Protein AF-A0A847UHG0-F1 (afdb_monomer_lite)

Structure (mmCIF, N/CA/C/O backbone):
data_AF-A0A847UHG0-F1
#
_entry.id   AF-A0A847UHG0-F1
#
loop_
_atom_site.group_PDB
_atom_site.id
_atom_site.type_symbol
_atom_site.label_atom_id
_atom_site.label_alt_id
_atom_site.label_comp_id
_atom_site.label_asym_id
_atom_site.label_entity_id
_atom_site.label_seq_id
_atom_site.pdbx_PDB_ins_code
_atom_site.Cartn_x
_atom_site.Cartn_y
_atom_site.Cartn_z
_atom_site.occupancy
_atom_site.B_iso_or_equiv
_atom_site.auth_seq_id
_atom_site.auth_comp_id
_atom_site.auth_asym_id
_atom_site.auth_atom_id
_atom_site.pdbx_PDB_model_num
ATOM 1 N N . MET A 1 1 ? 4.924 54.700 -26.001 1.00 48.12 1 MET A N 1
ATOM 2 C CA . MET A 1 1 ? 4.982 54.288 -24.584 1.00 48.12 1 MET A CA 1
ATOM 3 C C . MET A 1 1 ? 3.788 53.390 -24.326 1.00 48.12 1 MET A C 1
ATOM 5 O O . MET A 1 1 ? 2.709 53.883 -24.046 1.00 48.12 1 MET A O 1
ATOM 9 N N . THR A 1 2 ? 3.962 52.090 -24.511 1.00 46.78 2 THR A N 1
ATOM 10 C CA . THR A 1 2 ? 2.981 51.070 -24.128 1.00 46.78 2 THR A CA 1
ATOM 11 C C . THR A 1 2 ? 3.766 50.064 -23.311 1.00 46.78 2 THR A C 1
ATOM 13 O O . THR A 1 2 ? 4.595 49.338 -23.858 1.00 46.78 2 THR A O 1
ATOM 16 N N . GLY A 1 3 ? 3.615 50.161 -21.990 1.00 53.84 3 GLY A N 1
ATOM 17 C CA . GLY A 1 3 ? 4.218 49.235 -21.044 1.00 53.84 3 GLY A CA 1
ATOM 18 C C . GLY A 1 3 ? 3.562 47.878 -21.222 1.00 53.84 3 GLY A C 1
ATOM 19 O O . GLY A 1 3 ? 2.345 47.769 -21.118 1.00 53.84 3 GLY A O 1
ATOM 20 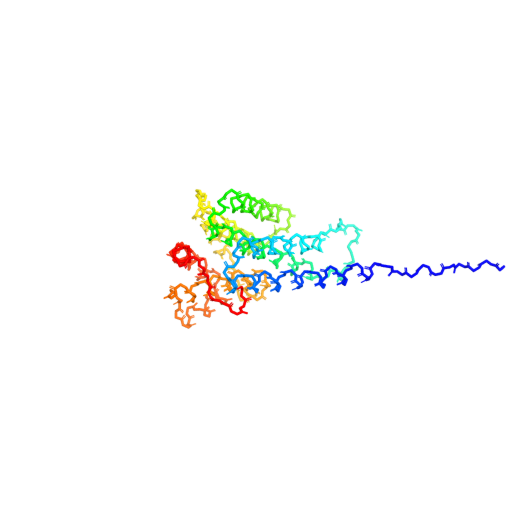N N . ILE A 1 4 ? 4.372 46.882 -21.562 1.00 55.09 4 ILE A N 1
ATOM 21 C CA . ILE A 1 4 ? 3.974 45.484 -21.484 1.00 55.09 4 ILE A CA 1
ATOM 22 C C . ILE A 1 4 ? 3.977 45.155 -19.996 1.00 55.09 4 ILE A C 1
ATOM 24 O O . ILE A 1 4 ? 5.026 45.195 -19.349 1.00 55.09 4 ILE A O 1
ATOM 28 N N . ASP A 1 5 ? 2.776 44.949 -19.473 1.00 60.41 5 ASP A N 1
ATOM 29 C CA . ASP A 1 5 ? 2.519 44.518 -18.110 1.00 60.41 5 ASP A CA 1
ATOM 30 C C . ASP A 1 5 ? 3.165 43.142 -17.918 1.00 60.41 5 ASP A C 1
ATOM 32 O O . ASP A 1 5 ? 2.946 42.228 -18.718 1.00 60.41 5 ASP A O 1
ATOM 36 N N . LYS A 1 6 ? 4.044 43.018 -16.921 1.00 54.47 6 LYS A N 1
ATOM 37 C CA . LYS A 1 6 ? 4.653 41.735 -16.576 1.00 54.47 6 LYS A CA 1
ATOM 38 C C . LYS A 1 6 ? 3.594 40.939 -15.823 1.00 54.47 6 LYS A C 1
ATOM 40 O O . LYS A 1 6 ? 3.388 41.183 -14.642 1.00 54.47 6 LYS A O 1
ATOM 45 N N . THR A 1 7 ? 2.933 40.009 -16.501 1.00 57.09 7 THR A N 1
ATOM 46 C CA . THR A 1 7 ? 2.197 38.930 -15.839 1.00 57.09 7 THR A CA 1
ATOM 47 C C . THR A 1 7 ? 3.194 38.150 -14.989 1.00 57.09 7 THR A C 1
ATOM 49 O O . THR A 1 7 ? 4.085 37.498 -15.535 1.00 57.09 7 THR A O 1
ATOM 52 N N . GLU A 1 8 ? 3.104 38.308 -13.668 1.00 55.38 8 GLU A N 1
ATOM 53 C CA . GLU A 1 8 ? 3.772 37.424 -12.716 1.00 55.38 8 GLU A CA 1
ATOM 54 C C . GLU A 1 8 ? 3.313 35.987 -12.982 1.00 55.38 8 GLU A C 1
ATOM 56 O O . GLU A 1 8 ? 2.145 35.732 -13.279 1.00 55.38 8 GLU A O 1
ATOM 61 N N . ASP A 1 9 ? 4.274 35.071 -12.975 1.00 58.75 9 ASP A N 1
ATOM 62 C CA . ASP A 1 9 ? 4.075 33.672 -13.323 1.00 58.75 9 ASP A CA 1
ATOM 63 C C . ASP A 1 9 ? 3.407 32.944 -12.144 1.00 58.75 9 ASP A C 1
ATOM 65 O O . ASP A 1 9 ? 4.063 32.485 -11.210 1.00 58.75 9 ASP A O 1
ATOM 69 N N . ASP A 1 10 ? 2.072 32.904 -12.145 1.00 61.72 10 ASP A N 1
ATOM 70 C CA . ASP A 1 10 ? 1.245 32.291 -11.092 1.00 61.72 10 ASP A CA 1
ATOM 71 C C . ASP A 1 10 ? 1.423 30.757 -10.975 1.00 61.72 10 ASP A C 1
ATOM 73 O O . ASP A 1 10 ? 0.884 30.136 -10.050 1.00 61.72 10 ASP A O 1
ATOM 77 N N . SER A 1 11 ? 2.173 30.112 -11.879 1.00 62.31 11 SER A N 1
ATOM 78 C CA . SER A 1 11 ? 2.367 28.655 -11.878 1.00 62.31 11 SER A CA 1
ATOM 79 C C . SER A 1 11 ? 3.111 28.141 -10.643 1.00 62.31 11 SER A C 1
ATOM 81 O O . SER A 1 11 ? 2.770 27.073 -10.125 1.00 62.31 11 SER A O 1
ATOM 83 N N . ASP A 1 12 ? 4.067 28.913 -10.117 1.00 63.22 12 ASP A N 1
ATOM 84 C CA . ASP A 1 12 ? 4.843 28.533 -8.927 1.00 63.22 12 ASP A CA 1
ATOM 85 C C . ASP A 1 12 ? 3.979 28.513 -7.652 1.00 63.22 12 ASP A C 1
ATOM 87 O O . ASP A 1 12 ? 4.242 27.760 -6.707 1.00 63.22 12 ASP A O 1
ATOM 91 N N . ASN A 1 13 ? 2.889 29.286 -7.633 1.00 76.50 13 ASN A N 1
ATOM 92 C CA . ASN A 1 13 ? 1.975 29.358 -6.496 1.00 76.50 13 ASN A CA 1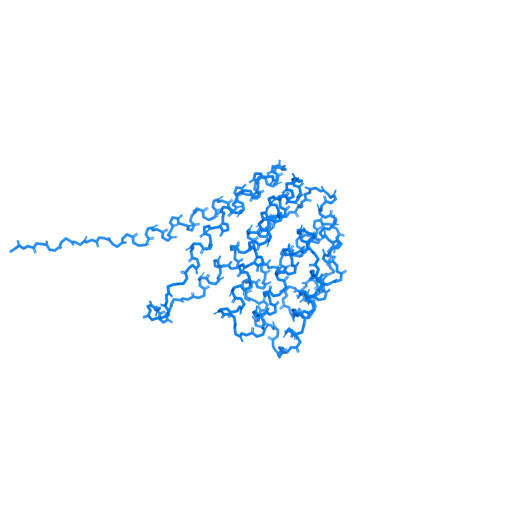
ATOM 93 C C . ASN A 1 13 ? 1.133 28.075 -6.363 1.00 76.50 13 ASN A C 1
ATOM 95 O O . ASN A 1 13 ? 0.972 27.540 -5.265 1.00 76.50 13 ASN A O 1
ATOM 99 N N . VAL A 1 14 ? 0.651 27.522 -7.482 1.00 76.69 14 VAL A N 1
ATOM 100 C CA . VAL A 1 14 ? -0.229 26.338 -7.479 1.00 76.69 14 VAL A CA 1
ATOM 101 C C . VAL A 1 14 ? 0.512 25.084 -7.005 1.00 76.69 14 VAL A C 1
ATOM 103 O O . VAL A 1 14 ? 0.008 24.346 -6.156 1.00 76.69 14 VAL A O 1
ATOM 106 N N . GLY A 1 15 ? 1.736 24.851 -7.491 1.00 75.75 15 GLY A N 1
ATOM 107 C CA . GLY A 1 15 ? 2.536 23.686 -7.096 1.00 75.75 15 GLY A CA 1
ATOM 108 C C . GLY A 1 15 ? 2.846 23.654 -5.593 1.00 75.75 15 GLY A C 1
ATOM 109 O O . GLY A 1 15 ? 2.746 22.593 -4.962 1.00 75.75 15 GLY A O 1
ATOM 110 N N . SER A 1 16 ? 3.156 24.822 -5.020 1.00 80.56 16 SER A N 1
ATOM 111 C CA . SER A 1 16 ? 3.414 25.012 -3.587 1.00 80.56 16 SER A CA 1
ATOM 112 C C . SER A 1 16 ? 2.162 24.774 -2.734 1.00 80.56 16 SER A C 1
ATOM 114 O O . SER A 1 16 ? 2.204 24.012 -1.764 1.00 80.56 16 SER A O 1
ATOM 116 N N . GLN A 1 17 ? 1.017 25.333 -3.142 1.00 82.38 17 GLN A N 1
ATOM 117 C CA . GLN A 1 17 ? -0.265 25.123 -2.460 1.00 82.38 17 GLN A CA 1
ATOM 118 C C . GLN A 1 17 ? -0.658 23.642 -2.419 1.00 82.38 17 GLN A C 1
ATOM 120 O O . GLN A 1 17 ? -1.062 23.143 -1.368 1.00 82.38 17 GLN A O 1
ATOM 125 N N . LEU A 1 18 ? -0.474 22.911 -3.525 1.00 81.88 18 LEU A N 1
ATOM 126 C CA . LEU A 1 18 ? -0.765 21.477 -3.572 1.00 81.88 18 LEU A CA 1
ATOM 127 C C . LEU A 1 18 ? 0.178 20.654 -2.679 1.00 81.88 18 LEU A C 1
ATOM 129 O O . LEU A 1 18 ? -0.283 19.712 -2.040 1.00 81.88 18 LEU A O 1
ATOM 133 N N . SER A 1 19 ? 1.470 21.006 -2.578 1.00 84.44 19 SER A N 1
ATOM 134 C CA . SER A 1 19 ? 2.387 20.352 -1.621 1.00 84.44 19 SER A CA 1
ATOM 135 C C . SER A 1 19 ? 1.942 20.562 -0.177 1.00 84.44 19 SER A C 1
ATOM 137 O O . SER A 1 19 ? 1.932 19.619 0.613 1.00 84.44 19 SER A O 1
ATOM 139 N N . SER A 1 20 ? 1.572 21.799 0.168 1.00 89.19 20 SER A N 1
ATOM 140 C CA . SER A 1 20 ? 1.101 22.130 1.512 1.00 89.19 20 SER A CA 1
ATOM 141 C C . SER A 1 20 ? -0.168 21.352 1.853 1.00 89.19 20 SER A C 1
ATOM 143 O O . SER A 1 20 ? -0.256 20.773 2.934 1.00 89.19 20 SER A O 1
ATOM 145 N N . ALA A 1 21 ? -1.127 21.305 0.925 1.00 91.31 21 ALA A N 1
ATOM 146 C CA . ALA A 1 21 ? -2.367 20.569 1.117 1.00 91.31 21 ALA A CA 1
ATOM 147 C C . ALA A 1 21 ? -2.096 19.067 1.281 1.00 91.31 21 ALA A C 1
ATOM 149 O O . ALA A 1 21 ? -2.554 18.479 2.253 1.00 91.31 21 ALA A O 1
ATOM 150 N N . TYR A 1 22 ? -1.291 18.458 0.404 1.00 92.81 22 TYR A N 1
ATOM 151 C CA . TYR A 1 22 ? -0.913 17.046 0.518 1.00 92.81 22 TYR A CA 1
ATOM 152 C C . TYR A 1 22 ? -0.406 16.697 1.929 1.00 92.81 22 TYR A C 1
ATOM 154 O O . TYR A 1 22 ? -0.962 15.825 2.597 1.00 92.81 22 TYR A O 1
ATOM 162 N N . GLY A 1 23 ? 0.594 17.441 2.419 1.00 93.25 23 GLY A N 1
ATOM 163 C CA . GLY A 1 23 ? 1.179 17.200 3.739 1.00 93.25 23 GLY A CA 1
ATOM 164 C C . GLY A 1 23 ? 0.191 17.408 4.891 1.00 93.25 23 GLY A C 1
ATOM 165 O O . GLY A 1 23 ? 0.231 16.673 5.879 1.00 93.25 23 GLY A O 1
ATOM 166 N N . GLU A 1 24 ? -0.718 18.379 4.773 1.00 96.06 24 GLU A N 1
ATOM 167 C CA . GLU A 1 24 ? -1.762 18.614 5.770 1.00 96.06 24 GLU A CA 1
ATOM 168 C C . GLU A 1 24 ? -2.764 17.456 5.835 1.00 96.06 24 GLU A C 1
ATOM 170 O O . GLU A 1 24 ? -3.041 16.966 6.931 1.00 96.06 24 GLU A O 1
ATOM 175 N N . TYR A 1 25 ? -3.258 16.979 4.689 1.00 97.31 25 TYR A N 1
ATOM 176 C CA . TYR A 1 25 ? -4.209 15.868 4.638 1.00 97.31 25 TYR A CA 1
ATOM 177 C C . TYR A 1 25 ? -3.588 14.564 5.166 1.00 97.31 25 TYR A C 1
ATOM 179 O O . TYR A 1 25 ? -4.195 13.938 6.035 1.00 97.31 25 TYR A O 1
ATOM 187 N N . SER A 1 26 ? -2.363 14.200 4.758 1.00 96.19 26 SER A N 1
ATOM 188 C CA . SER A 1 26 ? -1.671 13.015 5.306 1.00 96.19 26 SER A CA 1
ATOM 189 C C . SER A 1 26 ? -1.453 13.124 6.821 1.00 96.19 26 SER A C 1
ATOM 191 O O . SER A 1 26 ? -1.602 12.151 7.560 1.00 96.19 26 SER A O 1
ATOM 193 N N . ARG A 1 27 ? -1.133 14.322 7.333 1.00 96.38 27 ARG A N 1
ATOM 194 C CA . ARG A 1 27 ? -0.981 14.550 8.780 1.00 96.38 27 ARG A CA 1
ATOM 195 C C . ARG A 1 27 ? -2.301 14.363 9.531 1.00 96.38 27 ARG A C 1
ATOM 197 O O . ARG A 1 27 ? -2.305 13.720 10.576 1.00 96.38 27 ARG A O 1
ATOM 204 N N . VAL A 1 28 ? -3.399 14.933 9.033 1.00 97.75 28 VAL A N 1
ATOM 205 C CA . VAL A 1 28 ? -4.721 14.798 9.668 1.00 97.75 28 VAL A CA 1
ATOM 206 C C . VAL A 1 28 ? -5.220 13.353 9.598 1.00 97.75 28 VAL A C 1
ATOM 208 O O . VAL A 1 28 ? -5.847 12.890 10.551 1.00 97.75 28 VAL A O 1
ATOM 211 N N . ALA A 1 29 ? -4.897 12.621 8.529 1.00 97.94 29 ALA A N 1
ATOM 212 C CA . ALA A 1 29 ? -5.210 11.202 8.408 1.00 97.94 29 ALA A CA 1
ATOM 213 C C . ALA A 1 29 ? -4.573 10.377 9.539 1.00 97.94 29 ALA A C 1
ATOM 215 O O . ALA A 1 29 ? -5.297 9.722 10.289 1.00 97.94 29 ALA A O 1
ATOM 216 N N . ARG A 1 30 ? -3.253 10.512 9.745 1.00 97.19 30 ARG A N 1
ATOM 217 C CA . ARG A 1 30 ? -2.526 9.838 10.841 1.00 97.19 30 ARG A CA 1
ATOM 218 C C . ARG A 1 30 ? -3.079 10.182 12.220 1.00 97.19 30 ARG A C 1
ATOM 220 O O . ARG A 1 30 ? -3.379 9.285 13.000 1.00 97.19 30 ARG A O 1
ATOM 227 N N . GLN A 1 31 ? -3.312 11.469 12.487 1.00 97.25 31 GLN A N 1
ATOM 228 C CA . GLN A 1 31 ? -3.913 11.914 13.752 1.00 97.25 31 GLN A CA 1
ATOM 229 C C . GLN A 1 31 ? -5.309 11.322 13.967 1.00 97.25 31 GLN A C 1
ATOM 231 O O . GLN A 1 31 ? -5.664 10.949 15.080 1.00 97.25 31 GLN A O 1
ATOM 236 N N . SER A 1 32 ? -6.111 11.220 12.906 1.00 98.12 32 SER A N 1
ATOM 237 C CA . SER A 1 32 ? -7.438 10.611 12.993 1.00 98.12 32 SER A CA 1
ATOM 238 C C . SER A 1 32 ? -7.338 9.113 13.283 1.00 98.12 32 SER A C 1
ATOM 240 O O . SER A 1 32 ? -8.101 8.618 14.106 1.00 98.12 32 SER A O 1
ATOM 242 N N . ARG A 1 33 ? -6.377 8.401 12.675 1.00 98.12 33 ARG A N 1
ATOM 243 C CA . ARG A 1 33 ? -6.115 6.980 12.953 1.00 98.12 33 ARG A CA 1
ATOM 244 C C . ARG A 1 33 ? -5.673 6.755 14.402 1.00 98.12 33 ARG A C 1
ATOM 246 O O . ARG A 1 33 ? -6.192 5.859 15.056 1.00 98.12 33 ARG A O 1
ATOM 253 N N . GLU A 1 34 ? -4.766 7.584 14.921 1.00 97.25 34 GLU A N 1
ATOM 254 C CA . GLU A 1 34 ? -4.319 7.544 16.330 1.00 97.25 34 GLU A CA 1
ATOM 255 C C . GLU A 1 34 ? -5.464 7.750 17.329 1.00 97.25 34 GLU A C 1
ATOM 257 O O . GLU A 1 34 ? -5.440 7.207 18.431 1.00 97.25 34 GLU A O 1
ATOM 262 N N . LEU A 1 35 ? -6.474 8.532 16.942 1.00 97.50 35 LEU A N 1
ATOM 263 C CA . LEU A 1 35 ? -7.692 8.769 17.716 1.00 97.50 35 LEU A CA 1
ATOM 264 C C . LEU A 1 35 ? -8.791 7.728 17.450 1.00 97.50 35 LEU A C 1
ATOM 266 O O . LEU A 1 35 ? -9.926 7.935 17.878 1.00 97.50 35 LEU A O 1
ATOM 270 N N . ASP A 1 36 ? -8.472 6.650 16.730 1.00 97.75 36 ASP A N 1
ATOM 271 C CA . ASP A 1 36 ? -9.394 5.575 16.348 1.00 97.75 36 ASP A CA 1
ATOM 272 C C . ASP A 1 36 ? -10.587 6.043 15.486 1.00 97.75 36 ASP A C 1
ATOM 274 O O . ASP A 1 36 ? -11.611 5.379 15.348 1.00 97.75 36 ASP A O 1
ATOM 278 N N . ALA A 1 37 ? -10.462 7.207 14.842 1.00 98.12 37 ALA A N 1
ATOM 279 C CA . ALA A 1 37 ? -11.446 7.754 13.911 1.00 98.12 37 ALA A CA 1
ATOM 280 C C . ALA A 1 37 ? -11.189 7.232 12.484 1.00 98.12 37 ALA A C 1
ATOM 282 O O . ALA A 1 37 ? -10.954 8.007 11.552 1.00 98.12 37 ALA A O 1
ATOM 283 N N . LEU A 1 38 ? -11.217 5.910 12.310 1.00 98.56 38 LEU A N 1
ATOM 284 C CA . LEU A 1 38 ? -10.707 5.204 11.126 1.00 98.56 38 LEU A CA 1
ATOM 285 C C . LEU A 1 38 ? -11.398 5.594 9.809 1.00 98.56 38 LEU A C 1
ATOM 287 O O . LEU A 1 38 ? -10.718 5.866 8.823 1.00 98.56 38 LEU A O 1
ATOM 291 N N . GLU A 1 39 ? -12.725 5.741 9.776 1.00 98.62 39 GLU A N 1
ATOM 292 C CA . GLU A 1 39 ? -13.419 6.208 8.560 1.00 98.62 39 GLU A CA 1
ATOM 293 C C . GLU A 1 39 ? -12.988 7.639 8.166 1.00 98.62 39 GLU A C 1
ATOM 295 O O . GLU A 1 39 ? -12.846 7.982 6.981 1.00 98.62 39 GLU A O 1
ATOM 300 N N . THR A 1 40 ? -12.744 8.485 9.171 1.00 98.62 40 THR A N 1
ATOM 301 C CA . THR A 1 40 ? -12.241 9.850 8.969 1.00 98.62 40 THR A CA 1
ATOM 302 C C . THR A 1 40 ? -10.813 9.803 8.436 1.00 98.62 40 THR A C 1
ATOM 304 O O . THR A 1 40 ? -10.528 10.439 7.420 1.00 98.62 40 THR A O 1
ATOM 307 N N . ALA A 1 41 ? -9.948 8.993 9.052 1.00 98.62 41 ALA A N 1
ATOM 308 C CA . ALA A 1 41 ? -8.579 8.769 8.600 1.00 98.62 41 ALA A CA 1
ATOM 309 C C . ALA A 1 41 ? -8.541 8.312 7.136 1.00 98.62 41 ALA A C 1
ATOM 311 O O . ALA A 1 41 ? -7.875 8.945 6.317 1.00 98.62 41 ALA A O 1
ATOM 312 N N . GLY A 1 42 ? -9.352 7.311 6.778 1.00 98.56 42 GLY A N 1
ATOM 313 C CA . GLY A 1 42 ? -9.461 6.812 5.409 1.00 98.56 42 GLY A CA 1
ATOM 314 C C . GLY A 1 42 ? -9.855 7.897 4.407 1.00 98.56 42 GLY A C 1
ATOM 315 O O . GLY A 1 42 ? -9.309 7.980 3.306 1.00 98.56 42 GLY A O 1
ATOM 316 N N . SER A 1 43 ? -10.757 8.797 4.804 1.00 98.69 43 SER A N 1
ATOM 317 C CA . SER A 1 43 ? -11.191 9.914 3.958 1.00 98.69 43 SER A CA 1
ATOM 318 C C . SER A 1 43 ? -10.076 10.941 3.729 1.00 98.69 43 SER A C 1
ATOM 320 O O . SER A 1 43 ? -9.919 11.424 2.605 1.00 98.69 43 SER A O 1
ATOM 322 N N . PHE A 1 44 ? -9.283 11.253 4.760 1.00 98.62 44 PHE A N 1
ATOM 323 C CA . PHE A 1 44 ? -8.141 12.165 4.645 1.00 98.62 44 PHE A CA 1
ATOM 324 C C . PHE A 1 44 ? -6.984 11.553 3.846 1.00 98.62 44 PHE A C 1
ATOM 326 O O . PHE A 1 44 ? -6.419 12.246 3.000 1.00 98.62 44 PHE A O 1
ATOM 333 N N . TYR A 1 45 ? -6.692 10.264 4.033 1.00 98.50 45 TYR A N 1
ATOM 334 C CA . TYR A 1 45 ? -5.711 9.533 3.229 1.00 98.50 45 TYR A CA 1
ATOM 335 C C . TYR A 1 45 ? -6.082 9.542 1.739 1.00 98.50 45 TYR A C 1
ATOM 337 O O . TYR A 1 45 ? -5.285 9.974 0.910 1.00 98.50 45 TYR A O 1
ATOM 345 N N . VAL A 1 46 ? -7.324 9.192 1.377 1.00 98.38 46 VAL A N 1
ATOM 346 C CA . VAL A 1 46 ? -7.781 9.241 -0.028 1.00 98.38 46 VAL A CA 1
ATOM 347 C C . VAL A 1 46 ? -7.736 10.661 -0.604 1.00 98.38 46 VAL A C 1
ATOM 349 O O . VAL A 1 46 ? -7.443 10.845 -1.788 1.00 98.38 46 VAL A O 1
ATOM 352 N N . ALA A 1 47 ? -8.023 11.685 0.200 1.00 97.94 47 ALA A N 1
ATOM 353 C CA . ALA A 1 47 ? -7.897 13.071 -0.240 1.00 97.94 47 ALA A CA 1
ATOM 354 C C . ALA A 1 47 ? -6.431 13.461 -0.508 1.00 97.94 47 ALA A C 1
ATOM 356 O O . ALA A 1 47 ? -6.154 14.026 -1.569 1.00 97.94 47 ALA A O 1
ATOM 357 N N . ALA A 1 48 ? -5.497 13.103 0.382 1.00 96.94 48 ALA A N 1
ATOM 358 C CA . ALA A 1 48 ? -4.060 13.287 0.159 1.00 96.94 48 ALA A CA 1
ATOM 359 C C . ALA A 1 48 ? -3.605 12.562 -1.115 1.00 96.94 48 ALA A C 1
ATOM 361 O O . ALA A 1 48 ? -2.968 13.160 -1.982 1.00 96.94 48 ALA A O 1
ATOM 362 N N . ALA A 1 49 ? -4.036 11.313 -1.282 1.00 96.44 49 ALA A N 1
ATOM 363 C CA . ALA A 1 49 ? -3.735 10.489 -2.440 1.00 96.44 49 ALA A CA 1
ATOM 364 C C . ALA A 1 49 ? -4.164 11.154 -3.758 1.00 96.44 49 ALA A C 1
ATOM 366 O O . ALA A 1 49 ? -3.385 11.261 -4.701 1.00 96.44 49 ALA A O 1
ATOM 367 N N . ARG A 1 50 ? -5.384 11.698 -3.819 1.00 95.56 50 ARG A N 1
ATOM 368 C CA . ARG A 1 50 ? -5.884 12.421 -5.003 1.00 95.56 50 ARG A CA 1
ATOM 369 C C . ARG A 1 50 ? -5.095 13.693 -5.304 1.00 95.56 50 ARG A C 1
ATOM 371 O O . ARG A 1 50 ? -4.878 13.995 -6.474 1.00 95.56 50 ARG A O 1
ATOM 378 N N . ILE A 1 51 ? -4.663 14.427 -4.277 1.00 93.50 51 ILE A N 1
ATOM 379 C CA . ILE A 1 51 ? -3.799 15.604 -4.453 1.00 93.50 51 ILE A CA 1
ATOM 380 C C . ILE A 1 51 ? -2.441 15.173 -5.015 1.00 93.50 51 ILE A C 1
ATOM 382 O O . ILE A 1 51 ? -1.969 15.771 -5.980 1.00 93.50 51 ILE A O 1
ATOM 386 N N . GLY A 1 52 ? -1.839 14.120 -4.456 1.00 91.75 52 GLY A N 1
ATOM 387 C CA . GLY A 1 52 ? -0.574 13.572 -4.943 1.00 91.75 52 GLY A CA 1
ATOM 388 C C . GLY A 1 52 ? -0.671 13.093 -6.396 1.00 91.75 52 GLY A C 1
ATOM 389 O O . GLY A 1 52 ? 0.173 13.459 -7.209 1.00 91.75 52 GLY A O 1
ATOM 390 N N . MET A 1 53 ? -1.761 12.409 -6.762 1.00 90.81 53 MET A N 1
ATOM 391 C CA . MET A 1 53 ? -2.032 12.019 -8.153 1.00 90.81 53 MET A CA 1
ATOM 392 C C . MET A 1 53 ? -2.191 13.221 -9.084 1.00 90.81 53 MET A C 1
ATOM 394 O O . MET A 1 53 ? -1.658 13.229 -10.186 1.00 90.81 53 MET A O 1
ATOM 398 N N . ALA A 1 54 ? -2.895 14.271 -8.655 1.00 88.12 54 ALA A N 1
ATOM 399 C CA . ALA A 1 54 ? -3.031 15.483 -9.460 1.00 88.12 54 ALA A CA 1
ATOM 400 C C . ALA A 1 54 ? -1.674 16.168 -9.709 1.00 88.12 54 ALA A C 1
ATOM 402 O O . ALA A 1 54 ? -1.474 16.767 -10.763 1.00 88.12 54 ALA A O 1
ATOM 403 N N . LYS A 1 55 ? -0.734 16.054 -8.761 1.00 83.25 55 LYS A N 1
ATOM 404 C CA . LYS A 1 55 ? 0.641 16.546 -8.912 1.00 83.25 55 LYS A CA 1
ATOM 405 C C . LYS A 1 55 ? 1.510 15.665 -9.807 1.00 83.25 55 LYS A C 1
ATOM 407 O O . LYS A 1 55 ? 2.453 16.185 -10.392 1.00 83.25 55 LYS A O 1
ATOM 412 N N . SER A 1 56 ? 1.215 14.370 -9.907 1.00 79.00 56 SER A N 1
ATOM 413 C CA . SER A 1 56 ? 1.986 13.431 -10.726 1.00 79.00 56 SER A CA 1
ATOM 414 C C . SER A 1 56 ? 1.531 13.363 -12.188 1.00 79.00 56 SER A C 1
ATOM 416 O O . SER A 1 56 ? 2.190 12.694 -12.986 1.00 79.00 56 SER A O 1
ATOM 418 N N . ILE A 1 57 ? 0.455 14.072 -12.572 1.00 69.31 57 ILE A N 1
ATOM 419 C CA . ILE A 1 57 ? -0.001 14.157 -13.969 1.00 69.31 57 ILE A CA 1
ATOM 420 C C . ILE A 1 57 ? 1.150 14.653 -14.852 1.00 69.31 57 ILE A C 1
ATOM 422 O O . ILE A 1 57 ? 1.561 15.814 -14.794 1.00 69.31 57 ILE A O 1
ATOM 426 N N . ARG A 1 58 ? 1.648 13.759 -15.711 1.00 64.19 58 ARG A N 1
ATOM 427 C CA . ARG A 1 58 ? 2.649 14.074 -16.730 1.00 64.19 58 ARG A CA 1
ATOM 428 C C . ARG A 1 58 ? 1.964 14.783 -17.903 1.00 64.19 58 ARG A C 1
ATOM 430 O O . ARG A 1 58 ? 0.985 14.283 -18.454 1.00 64.19 58 ARG A O 1
ATOM 437 N N . LEU A 1 59 ? 2.487 15.941 -18.307 1.00 52.94 59 LEU A N 1
ATOM 438 C CA . LEU A 1 59 ? 2.177 16.500 -19.626 1.00 52.94 59 LEU A CA 1
ATOM 439 C C . LEU A 1 59 ? 2.826 15.616 -20.714 1.00 52.94 59 LEU A C 1
ATOM 441 O O . LEU A 1 59 ? 3.842 14.979 -20.428 1.00 52.94 59 LEU A O 1
ATOM 445 N N . PRO A 1 60 ? 2.274 15.565 -21.944 1.00 52.53 60 PRO A N 1
ATOM 446 C CA . PRO A 1 60 ? 2.856 14.801 -23.049 1.00 52.53 60 PRO A CA 1
ATOM 447 C C . PRO A 1 60 ? 4.345 15.115 -23.248 1.00 52.53 60 PRO A C 1
ATOM 449 O O . PRO A 1 60 ? 4.745 16.277 -23.162 1.00 52.53 60 PRO A O 1
ATOM 452 N N . ASP A 1 61 ? 5.138 14.081 -23.545 1.00 55.72 61 ASP A N 1
ATOM 453 C CA . ASP A 1 61 ? 6.614 14.100 -23.601 1.00 55.72 61 ASP A CA 1
ATOM 454 C C . ASP A 1 61 ? 7.194 15.211 -24.498 1.00 55.72 61 ASP A C 1
ATOM 456 O O . ASP A 1 61 ? 8.263 15.755 -24.233 1.00 55.72 61 ASP A O 1
ATOM 460 N N . GLU A 1 62 ? 6.450 15.616 -25.528 1.00 47.75 62 GLU A N 1
ATOM 461 C CA . GLU A 1 62 ? 6.790 16.714 -26.441 1.00 47.75 62 GLU A CA 1
ATOM 462 C C . GLU A 1 62 ? 6.867 18.102 -25.769 1.00 47.75 62 GLU A C 1
ATOM 464 O O . GLU A 1 62 ? 7.439 19.025 -26.345 1.00 47.75 62 GLU A O 1
ATOM 469 N N . ASN A 1 63 ? 6.379 18.239 -24.531 1.00 54.25 63 ASN A N 1
ATOM 470 C CA . ASN A 1 63 ? 6.505 19.445 -23.708 1.00 54.25 63 ASN A CA 1
ATOM 471 C C . ASN A 1 63 ? 7.351 19.233 -22.444 1.00 54.25 63 ASN A C 1
ATOM 473 O O . ASN A 1 63 ? 7.332 20.085 -21.554 1.00 54.25 63 ASN A O 1
ATOM 477 N N . ARG A 1 64 ? 8.071 18.109 -22.325 1.00 51.69 64 ARG A N 1
ATOM 478 C CA . ARG A 1 64 ? 8.844 17.791 -21.123 1.00 51.69 64 ARG A CA 1
ATOM 479 C C . ARG A 1 64 ? 10.191 18.532 -21.125 1.00 51.69 64 ARG A C 1
ATOM 481 O O . ARG A 1 64 ? 10.999 18.332 -22.034 1.00 51.69 64 ARG A O 1
ATOM 488 N N . PRO A 1 65 ? 10.484 19.354 -20.103 1.00 53.47 65 PRO A N 1
ATOM 489 C CA . PRO A 1 65 ? 11.837 19.835 -19.867 1.00 53.47 65 PRO A CA 1
ATOM 490 C C . PRO A 1 65 ? 12.782 18.639 -19.647 1.00 53.47 65 PRO A C 1
ATOM 492 O O . PRO A 1 65 ? 12.424 17.733 -18.890 1.00 53.47 65 PRO A O 1
ATOM 495 N N . PRO A 1 66 ? 13.983 18.605 -20.252 1.00 52.59 66 PRO A N 1
ATOM 496 C CA . PRO A 1 66 ? 14.951 17.514 -20.070 1.00 52.59 66 PRO A CA 1
ATOM 497 C C . PRO A 1 66 ? 15.363 17.256 -18.606 1.00 52.59 66 PRO A C 1
ATOM 499 O O . PRO A 1 66 ? 15.968 16.230 -18.311 1.00 52.59 66 PRO A O 1
ATOM 502 N N . ASP A 1 67 ? 15.055 18.190 -17.703 1.00 54.56 67 ASP A N 1
ATOM 503 C CA . ASP A 1 67 ? 15.342 18.201 -16.268 1.00 54.56 67 ASP A CA 1
ATOM 504 C C . ASP A 1 67 ? 14.084 18.086 -15.382 1.00 54.56 67 ASP A C 1
ATOM 506 O O . ASP A 1 67 ? 14.193 18.204 -14.159 1.00 54.56 67 ASP A O 1
ATOM 510 N N . ALA A 1 68 ? 12.899 17.822 -15.961 1.00 51.25 68 ALA A N 1
ATOM 511 C CA . ALA A 1 68 ? 11.675 17.504 -15.221 1.00 51.25 68 ALA A CA 1
ATOM 512 C C . ALA A 1 68 ? 11.824 16.131 -14.537 1.00 51.25 68 ALA A C 1
ATOM 514 O O . ALA A 1 68 ? 11.422 15.081 -15.052 1.00 51.25 68 ALA A O 1
ATOM 515 N N . SER A 1 69 ? 12.517 16.212 -13.403 1.00 51.22 69 SER A N 1
ATOM 516 C CA . SER A 1 69 ? 13.097 15.174 -12.557 1.00 51.22 69 SER A CA 1
ATOM 517 C C . SER A 1 69 ? 12.105 14.174 -11.951 1.00 51.22 69 SER A C 1
ATOM 519 O O . SER A 1 69 ? 10.890 14.370 -11.984 1.00 51.22 69 SER A O 1
ATOM 521 N N . ASN A 1 70 ? 12.682 13.154 -11.305 1.00 56.41 70 ASN A N 1
ATOM 522 C CA . ASN A 1 70 ? 12.106 12.115 -10.435 1.00 56.41 70 ASN A CA 1
ATOM 523 C C . ASN A 1 70 ? 11.076 12.607 -9.390 1.00 56.41 70 ASN A C 1
ATOM 525 O O . ASN A 1 70 ? 10.412 11.797 -8.750 1.00 56.41 70 ASN A O 1
ATOM 529 N N . ALA A 1 71 ? 10.909 13.920 -9.192 1.00 57.66 71 ALA A N 1
ATOM 530 C CA . ALA A 1 71 ? 9.945 14.479 -8.244 1.00 57.66 71 ALA A CA 1
ATOM 531 C C . ALA A 1 71 ? 8.496 14.038 -8.523 1.00 57.66 71 ALA A C 1
ATOM 533 O O . ALA A 1 71 ? 7.733 13.820 -7.584 1.00 57.66 71 ALA A O 1
ATOM 534 N N . ASN A 1 72 ? 8.111 13.874 -9.794 1.00 66.81 72 ASN A N 1
ATOM 535 C CA . ASN A 1 72 ? 6.769 13.394 -10.147 1.00 66.81 72 ASN A CA 1
ATOM 536 C C . ASN A 1 72 ? 6.558 11.921 -9.767 1.00 66.81 72 ASN A C 1
ATOM 538 O O . ASN A 1 72 ? 5.447 11.545 -9.392 1.00 66.81 72 ASN A O 1
ATOM 542 N N . ASP A 1 73 ? 7.619 11.117 -9.819 1.00 72.50 73 ASP A N 1
ATOM 543 C CA . ASP A 1 73 ? 7.572 9.690 -9.489 1.00 72.50 73 ASP A CA 1
ATOM 544 C C . ASP A 1 73 ? 7.464 9.491 -7.975 1.00 72.50 73 ASP A C 1
ATOM 546 O O . ASP A 1 73 ? 6.656 8.683 -7.516 1.00 72.50 73 ASP A O 1
ATOM 550 N N . LEU A 1 74 ? 8.151 10.337 -7.197 1.00 78.06 74 LEU A N 1
ATOM 551 C CA . LEU A 1 74 ? 7.981 10.419 -5.746 1.00 78.06 74 LEU A CA 1
ATOM 552 C C . LEU A 1 74 ? 6.526 10.736 -5.360 1.00 78.06 74 LEU A C 1
ATOM 554 O O . LEU A 1 74 ? 5.950 10.051 -4.516 1.00 78.06 74 LEU A O 1
ATOM 558 N N . PHE A 1 75 ? 5.901 11.748 -5.978 1.00 83.19 75 PHE A N 1
ATOM 559 C CA . PHE A 1 75 ? 4.504 12.087 -5.671 1.00 83.19 75 PHE A CA 1
ATOM 560 C C . PHE A 1 75 ? 3.528 10.981 -6.076 1.00 83.19 75 PHE A C 1
ATOM 562 O O . PHE A 1 75 ? 2.531 10.783 -5.383 1.00 83.19 75 PHE A O 1
ATOM 569 N N . PHE A 1 76 ? 3.805 10.256 -7.164 1.00 88.69 76 PHE A N 1
ATOM 570 C CA . PHE A 1 76 ? 2.998 9.106 -7.556 1.00 88.69 76 PHE A CA 1
ATOM 571 C C . PHE A 1 76 ? 3.090 7.987 -6.513 1.00 88.69 76 PHE A C 1
ATOM 573 O O . PHE A 1 76 ? 2.058 7.571 -5.993 1.00 88.69 76 PHE A O 1
ATOM 580 N N . ALA A 1 77 ? 4.300 7.557 -6.142 1.00 89.56 77 ALA A N 1
ATOM 581 C CA . ALA A 1 77 ? 4.507 6.510 -5.140 1.00 89.56 77 ALA A CA 1
ATOM 582 C C . ALA A 1 77 ? 3.836 6.851 -3.800 1.00 89.56 77 ALA A C 1
ATOM 584 O O . ALA A 1 77 ? 3.047 6.064 -3.268 1.00 89.56 77 ALA A O 1
ATOM 585 N N . GLN A 1 78 ? 4.060 8.074 -3.317 1.00 92.06 78 GLN A N 1
ATOM 586 C CA . GLN A 1 78 ? 3.423 8.598 -2.116 1.00 92.06 78 GLN A CA 1
ATOM 587 C C . GLN A 1 78 ? 1.895 8.590 -2.228 1.00 92.06 78 GLN A C 1
ATOM 589 O O . GLN A 1 78 ? 1.210 8.135 -1.317 1.00 92.06 78 GLN A O 1
ATOM 594 N N . ALA A 1 79 ? 1.340 9.026 -3.359 1.00 94.19 79 ALA A N 1
ATOM 595 C CA . ALA A 1 79 ? -0.098 9.006 -3.576 1.00 94.19 79 ALA A CA 1
ATOM 596 C C . ALA A 1 79 ? -0.682 7.586 -3.555 1.00 94.19 79 ALA A C 1
ATOM 598 O O . ALA A 1 79 ? -1.739 7.376 -2.961 1.00 94.19 79 ALA A O 1
ATOM 599 N N . VAL A 1 80 ? -0.010 6.604 -4.164 1.00 95.88 80 VAL A N 1
ATOM 600 C CA . VAL A 1 80 ? -0.449 5.199 -4.123 1.00 95.88 80 VAL A CA 1
ATOM 601 C C . VAL A 1 80 ? -0.402 4.666 -2.688 1.00 95.88 80 VAL A C 1
ATOM 603 O O . VAL A 1 80 ? -1.353 4.011 -2.258 1.00 95.88 80 VAL A O 1
ATOM 606 N N . ARG A 1 81 ? 0.640 5.008 -1.915 1.00 96.38 81 ARG A N 1
ATOM 607 C CA . ARG A 1 81 ? 0.724 4.690 -0.481 1.00 96.38 81 ARG A CA 1
ATOM 608 C C . ARG A 1 81 ? -0.472 5.245 0.291 1.00 96.38 81 ARG A C 1
ATOM 610 O O . ARG A 1 81 ? -1.121 4.492 1.012 1.00 96.38 81 ARG A O 1
ATOM 617 N N . GLU A 1 82 ? -0.794 6.530 0.137 1.00 97.56 82 GLU A N 1
ATOM 618 C CA . GLU A 1 82 ? -1.944 7.116 0.843 1.00 97.56 82 GLU A CA 1
ATOM 619 C C . GLU A 1 82 ? -3.269 6.465 0.389 1.00 97.56 82 GLU A C 1
ATOM 621 O O . GLU A 1 82 ? -4.166 6.250 1.202 1.00 97.56 82 GLU A O 1
ATOM 626 N N . PHE A 1 83 ? -3.401 6.075 -0.886 1.00 96.56 83 PHE A N 1
ATOM 627 C CA . PHE A 1 83 ? -4.558 5.300 -1.359 1.00 96.56 83 PHE A CA 1
ATOM 628 C C . PHE A 1 83 ? -4.676 3.943 -0.651 1.00 96.56 83 PHE A C 1
ATOM 630 O O . PHE A 1 83 ? -5.781 3.553 -0.259 1.00 96.56 83 PHE A O 1
ATOM 637 N N . PHE A 1 84 ? -3.559 3.232 -0.476 1.00 98.56 84 PHE A N 1
ATOM 638 C CA . PHE A 1 84 ? -3.511 1.954 0.234 1.00 98.56 84 PHE A CA 1
ATOM 639 C C . PHE A 1 84 ? -3.909 2.113 1.706 1.00 98.56 84 PHE A C 1
ATOM 641 O O . PHE A 1 84 ? -4.862 1.472 2.151 1.00 98.56 84 PHE A O 1
ATOM 648 N N . LEU A 1 85 ? -3.259 3.028 2.435 1.00 98.62 85 LEU A N 1
ATOM 649 C CA . LEU A 1 85 ? -3.553 3.287 3.851 1.00 98.62 85 LEU A CA 1
ATOM 650 C C . LEU A 1 85 ? -5.006 3.726 4.056 1.00 98.62 85 LEU A C 1
ATOM 652 O O . LEU A 1 85 ? -5.678 3.263 4.977 1.00 98.62 85 LEU A O 1
ATOM 656 N N . GLY A 1 86 ? -5.533 4.560 3.154 1.00 98.62 86 GLY A N 1
ATOM 657 C CA . GLY A 1 86 ? -6.929 4.971 3.205 1.00 98.62 86 GLY A CA 1
ATOM 658 C C . GLY A 1 86 ? -7.907 3.811 3.018 1.00 98.62 86 GLY A C 1
ATOM 659 O O . GLY A 1 86 ? -8.923 3.742 3.712 1.00 98.62 86 GLY A O 1
ATOM 660 N N . SER A 1 87 ? -7.584 2.877 2.122 1.00 98.75 87 SER A N 1
ATOM 661 C CA . SER A 1 87 ? -8.392 1.677 1.881 1.00 98.75 87 SER A CA 1
ATOM 662 C C . SER A 1 87 ? -8.359 0.718 3.072 1.00 98.75 87 SER A C 1
ATOM 664 O O . SER A 1 87 ? -9.410 0.208 3.464 1.00 98.75 87 SER A O 1
ATOM 666 N N . LEU A 1 88 ? -7.192 0.545 3.704 1.00 98.75 88 LEU A N 1
ATOM 667 C CA . LEU A 1 88 ? -7.050 -0.227 4.939 1.00 98.75 88 LEU A CA 1
ATOM 668 C C . LEU A 1 88 ? -7.852 0.402 6.088 1.00 98.75 88 LEU A C 1
ATOM 670 O O . LEU A 1 88 ? -8.603 -0.298 6.756 1.00 98.75 88 LEU A O 1
ATOM 674 N N . CYS A 1 89 ? -7.801 1.725 6.273 1.00 98.81 89 CYS A N 1
ATOM 675 C CA . CYS A 1 89 ? -8.645 2.408 7.260 1.00 98.81 89 CYS A CA 1
ATOM 676 C C . CYS A 1 89 ? -10.145 2.161 7.036 1.00 98.81 89 CYS A C 1
ATOM 678 O O . CYS A 1 89 ? -10.878 1.974 8.004 1.00 98.81 89 CYS A O 1
ATOM 680 N N . PHE A 1 90 ? -10.621 2.146 5.784 1.00 98.81 90 PHE A N 1
ATOM 681 C CA . PHE A 1 90 ? -12.020 1.797 5.514 1.00 98.81 90 PHE A CA 1
ATOM 682 C C . PHE A 1 90 ? -12.333 0.344 5.834 1.00 98.81 90 PHE A C 1
ATOM 684 O O . PHE A 1 90 ? -13.428 0.080 6.322 1.00 98.81 90 PHE A O 1
ATOM 691 N N . ARG A 1 91 ? -11.394 -0.577 5.593 1.00 98.50 91 ARG A N 1
ATOM 692 C CA . ARG A 1 91 ? -11.557 -1.980 5.981 1.00 98.50 91 ARG A CA 1
ATOM 693 C C . ARG A 1 91 ? -11.727 -2.115 7.493 1.00 98.50 91 ARG A C 1
ATOM 695 O O . ARG A 1 91 ? -12.671 -2.748 7.944 1.00 98.50 91 ARG A O 1
ATOM 702 N N . LEU A 1 92 ? -10.857 -1.460 8.260 1.00 98.62 92 LEU A N 1
ATOM 703 C CA . LEU A 1 92 ? -10.883 -1.480 9.726 1.00 98.62 92 LEU A CA 1
ATOM 704 C C . LEU A 1 92 ? -12.117 -0.787 10.317 1.00 98.62 92 LEU A C 1
ATOM 706 O O . LEU A 1 92 ? -12.619 -1.193 11.356 1.00 98.62 92 LEU A O 1
ATOM 710 N N . ALA A 1 93 ? -12.641 0.231 9.634 1.00 98.56 93 ALA A N 1
ATOM 711 C CA . ALA A 1 93 ? -13.888 0.897 9.999 1.00 98.56 93 ALA A CA 1
ATOM 712 C C . ALA A 1 93 ? -15.155 0.132 9.558 1.00 98.56 93 ALA A C 1
ATOM 714 O O . ALA A 1 93 ? -16.233 0.728 9.541 1.00 98.56 93 ALA A O 1
ATOM 715 N N . GLU A 1 94 ? -15.029 -1.129 9.120 1.00 98.12 94 GLU A N 1
ATOM 716 C CA . GLU A 1 94 ? -16.123 -1.965 8.592 1.00 98.12 94 GLU A CA 1
ATOM 717 C C . GLU A 1 94 ? -16.897 -1.301 7.429 1.00 98.12 94 GLU A C 1
ATOM 719 O O . GLU A 1 94 ? -18.076 -1.556 7.181 1.00 98.12 94 GLU A O 1
ATOM 724 N N . CYS A 1 95 ? -16.229 -0.415 6.685 1.00 98.44 95 CYS A N 1
ATOM 725 C CA . CYS A 1 95 ? -16.769 0.301 5.534 1.00 98.44 95 CYS A CA 1
ATOM 726 C C . CYS A 1 95 ? -16.408 -0.425 4.227 1.00 98.44 95 CYS A C 1
ATOM 728 O O . CYS A 1 95 ? -15.794 0.169 3.332 1.00 98.44 95 CYS A O 1
ATOM 730 N N . ASP A 1 96 ? -16.782 -1.700 4.112 1.00 98.12 96 ASP A N 1
ATOM 731 C CA . ASP A 1 96 ? -16.321 -2.612 3.051 1.00 98.12 96 ASP A CA 1
ATOM 732 C C . ASP A 1 96 ? -16.550 -2.063 1.631 1.00 98.12 96 ASP A C 1
ATOM 734 O O . ASP A 1 96 ? -15.627 -2.052 0.819 1.00 98.12 96 ASP A O 1
ATOM 738 N N . ASP A 1 97 ? -17.715 -1.467 1.348 1.00 98.38 97 ASP A N 1
ATOM 739 C CA . ASP A 1 97 ? -18.014 -0.841 0.047 1.00 98.38 97 ASP A CA 1
ATOM 740 C C . ASP A 1 97 ? -17.035 0.288 -0.324 1.00 98.38 97 ASP A C 1
ATOM 742 O O . ASP A 1 97 ? -16.776 0.559 -1.502 1.00 98.38 97 ASP A O 1
ATOM 746 N N . ARG A 1 98 ? -16.541 1.033 0.675 1.00 98.38 98 ARG A N 1
ATOM 747 C CA . ARG A 1 98 ? -15.552 2.101 0.463 1.00 98.38 98 ARG A CA 1
ATOM 748 C C . ARG A 1 98 ? -14.165 1.503 0.283 1.00 98.38 98 ARG A C 1
ATOM 750 O O . ARG A 1 98 ? -13.465 1.944 -0.624 1.00 98.38 98 ARG A O 1
ATOM 757 N N . CYS A 1 99 ? -13.807 0.514 1.101 1.00 98.69 99 CYS A N 1
ATOM 758 C CA . CYS A 1 99 ? -12.557 -0.229 0.974 1.00 98.69 99 CYS A CA 1
ATOM 759 C C . CYS A 1 99 ? -12.418 -0.821 -0.435 1.00 98.69 99 CYS A C 1
ATOM 761 O O . CYS A 1 99 ? -11.514 -0.431 -1.172 1.00 98.69 99 CYS A O 1
ATOM 763 N N . GLN A 1 100 ? -13.377 -1.650 -0.858 1.00 98.50 100 GLN A N 1
ATOM 764 C CA . GLN A 1 100 ? -13.360 -2.326 -2.156 1.00 98.50 100 GLN A CA 1
ATOM 765 C C . GLN A 1 100 ? -13.251 -1.332 -3.312 1.00 98.50 100 GLN A C 1
ATOM 767 O O . GLN A 1 100 ? -12.360 -1.456 -4.146 1.00 98.50 100 GLN A O 1
ATOM 772 N N . ARG A 1 101 ? -14.080 -0.280 -3.322 1.00 98.50 101 ARG A N 1
ATOM 773 C CA . ARG A 1 101 ? -14.047 0.746 -4.377 1.00 98.50 101 ARG A CA 1
ATOM 774 C C . ARG A 1 101 ? -12.692 1.447 -4.481 1.00 98.50 101 ARG A C 1
ATOM 776 O O . ARG A 1 101 ? -12.267 1.810 -5.578 1.00 98.50 101 ARG A O 1
ATOM 783 N N . HIS A 1 102 ? -12.038 1.718 -3.354 1.00 98.50 102 HIS A N 1
ATOM 784 C CA . HIS A 1 102 ? -10.736 2.382 -3.358 1.00 98.50 102 HIS A CA 1
ATOM 785 C C . HIS A 1 102 ? -9.596 1.418 -3.695 1.00 98.50 102 HIS A C 1
ATOM 787 O O . HIS A 1 102 ? -8.694 1.813 -4.433 1.00 98.50 102 HIS A O 1
ATOM 793 N N . CYS A 1 103 ? -9.686 0.149 -3.300 1.00 98.62 103 CYS A N 1
ATOM 794 C CA . CYS A 1 103 ? -8.773 -0.887 -3.770 1.00 98.62 103 CYS A CA 1
ATOM 795 C C . CYS A 1 103 ? -8.905 -1.145 -5.276 1.00 98.62 103 CYS A C 1
ATOM 797 O O . CYS A 1 103 ? -7.890 -1.245 -5.955 1.00 98.62 103 CYS A O 1
ATOM 799 N N . GLU A 1 104 ? -10.118 -1.171 -5.838 1.00 98.56 104 GLU A N 1
ATOM 800 C CA . GLU A 1 104 ? -10.337 -1.252 -7.293 1.00 98.56 104 GLU A CA 1
ATOM 801 C C . GLU A 1 104 ? -9.649 -0.097 -8.033 1.00 98.56 104 GLU A C 1
ATOM 803 O O . GLU A 1 104 ? -9.002 -0.309 -9.059 1.00 98.56 104 GLU A O 1
ATOM 808 N N . GLN A 1 105 ? -9.749 1.124 -7.495 1.00 98.12 105 GLN A N 1
ATOM 809 C CA . GLN A 1 105 ? -9.046 2.290 -8.037 1.00 98.12 105 GLN A CA 1
ATOM 810 C C . GLN A 1 105 ? -7.528 2.117 -7.951 1.00 98.12 105 GLN A C 1
ATOM 812 O O . GLN A 1 105 ? -6.847 2.362 -8.942 1.00 98.12 105 GLN A O 1
ATOM 817 N N . GLY A 1 106 ? -7.002 1.666 -6.809 1.00 97.94 106 GLY A N 1
ATOM 818 C CA . GLY A 1 106 ? -5.576 1.384 -6.634 1.00 97.94 106 GLY A CA 1
ATOM 819 C C . GLY A 1 106 ? -5.055 0.350 -7.635 1.00 97.94 106 GLY A C 1
ATOM 820 O O . GLY A 1 106 ? -4.048 0.587 -8.301 1.00 97.94 106 GLY A O 1
ATOM 821 N N . VAL A 1 107 ? -5.792 -0.750 -7.824 1.00 98.44 107 VAL A N 1
ATOM 822 C CA . VAL A 1 107 ? -5.482 -1.780 -8.828 1.00 98.44 107 VAL A CA 1
ATOM 823 C C . VAL A 1 107 ? -5.478 -1.195 -10.239 1.00 98.44 107 VAL A C 1
ATOM 825 O O . VAL A 1 107 ? -4.542 -1.449 -10.995 1.00 98.44 107 VAL A O 1
ATOM 828 N N . ALA A 1 108 ? -6.492 -0.403 -10.601 1.00 97.62 108 ALA A N 1
ATOM 829 C CA . ALA A 1 108 ? -6.580 0.210 -11.924 1.00 97.62 108 ALA A CA 1
ATOM 830 C C . ALA A 1 108 ? -5.430 1.196 -12.185 1.00 97.62 108 ALA A C 1
ATOM 832 O O . ALA A 1 108 ? -4.837 1.163 -13.259 1.00 97.62 108 ALA A O 1
ATOM 833 N N . ILE A 1 109 ? -5.084 2.027 -11.197 1.00 95.50 109 ILE A N 1
ATOM 834 C CA . ILE A 1 109 ? -3.977 2.989 -11.280 1.00 95.50 109 ILE A CA 1
ATOM 835 C C . ILE A 1 109 ? -2.645 2.266 -11.491 1.00 95.50 109 ILE A C 1
ATOM 837 O O . ILE A 1 109 ? -1.874 2.638 -12.373 1.00 95.50 109 ILE A O 1
ATOM 841 N N . MET A 1 110 ? -2.373 1.218 -10.711 1.00 96.44 110 MET A N 1
ATOM 842 C CA . MET A 1 110 ? -1.112 0.485 -10.825 1.00 96.44 110 MET A CA 1
ATOM 843 C C . MET A 1 110 ? -1.019 -0.333 -12.112 1.00 96.44 110 MET A C 1
ATOM 845 O O . MET A 1 110 ? 0.066 -0.435 -12.687 1.00 96.44 110 MET A O 1
ATOM 849 N N . ALA A 1 111 ? -2.138 -0.880 -12.594 1.00 96.81 111 ALA A N 1
ATOM 850 C CA . ALA A 1 111 ? -2.187 -1.549 -13.888 1.00 96.81 111 ALA A CA 1
ATOM 851 C C . ALA A 1 111 ? -1.914 -0.570 -15.042 1.00 96.81 111 ALA A C 1
ATOM 853 O O . ALA A 1 111 ? -1.112 -0.886 -15.914 1.00 96.81 111 ALA A O 1
ATOM 854 N N . ASP A 1 112 ? -2.511 0.625 -15.013 1.00 94.12 112 ASP A N 1
ATOM 855 C CA . ASP A 1 112 ? -2.261 1.666 -16.017 1.00 94.12 112 ASP A CA 1
ATOM 856 C C . ASP A 1 112 ? -0.799 2.134 -15.991 1.00 94.12 112 ASP A C 1
ATOM 858 O O . ASP A 1 112 ? -0.141 2.165 -17.027 1.00 94.12 112 ASP A O 1
ATOM 862 N N . ALA A 1 113 ? -0.237 2.388 -14.802 1.00 90.50 113 ALA A N 1
ATOM 863 C CA . ALA A 1 1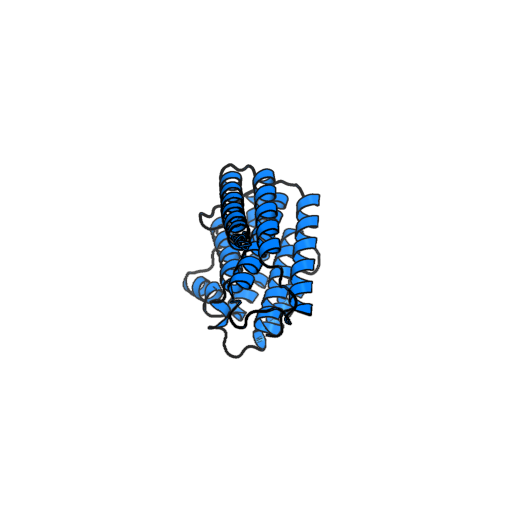13 ? 1.176 2.738 -14.660 1.00 90.50 113 ALA A CA 1
ATOM 864 C C . ALA A 1 113 ? 2.104 1.638 -15.204 1.00 90.50 113 ALA A C 1
ATOM 866 O O . ALA A 1 113 ? 3.049 1.934 -15.934 1.00 90.50 113 ALA A O 1
ATOM 867 N N . ARG A 1 114 ? 1.804 0.365 -14.919 1.00 93.50 114 ARG A N 1
ATOM 868 C CA . ARG A 1 114 ? 2.554 -0.775 -15.465 1.00 93.50 114 ARG A CA 1
ATOM 869 C C . ARG A 1 114 ? 2.512 -0.814 -16.984 1.00 93.50 114 ARG A C 1
ATOM 871 O O . ARG A 1 114 ? 3.549 -0.999 -17.605 1.00 93.50 114 ARG A O 1
ATOM 878 N N . ASP A 1 115 ? 1.327 -0.670 -17.563 1.00 91.75 115 ASP A N 1
ATOM 879 C CA . ASP A 1 115 ? 1.121 -0.885 -18.995 1.00 91.75 115 ASP A CA 1
ATOM 880 C C . ASP A 1 115 ? 1.554 0.330 -19.836 1.00 91.75 115 ASP A C 1
ATOM 882 O O . ASP A 1 115 ? 1.922 0.170 -21.001 1.00 91.75 115 ASP A O 1
ATOM 886 N N . ALA A 1 116 ? 1.519 1.538 -19.262 1.0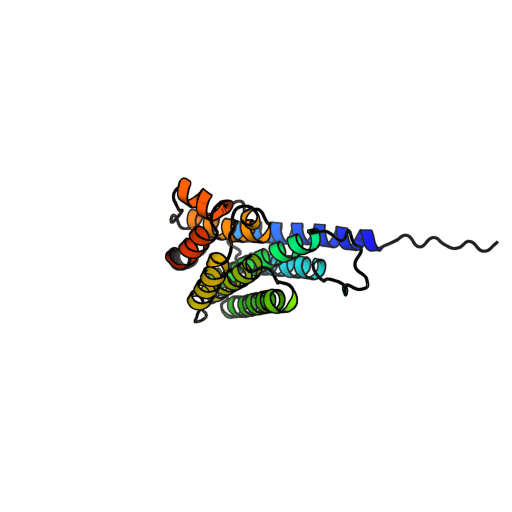0 87.12 116 ALA A N 1
ATOM 887 C CA . ALA A 1 116 ? 1.798 2.786 -19.972 1.00 87.12 116 ALA A CA 1
ATOM 888 C C . ALA A 1 116 ? 3.153 3.428 -19.635 1.00 87.12 116 ALA A C 1
ATOM 890 O O . ALA A 1 116 ? 3.687 4.163 -20.468 1.00 87.12 116 ALA A O 1
ATOM 891 N N . LEU A 1 117 ? 3.696 3.214 -18.429 1.00 84.62 117 LEU A N 1
ATOM 892 C CA . LEU A 1 117 ? 4.874 3.942 -17.934 1.00 84.62 117 LEU A CA 1
ATOM 893 C C . LEU A 1 117 ? 6.076 3.035 -17.667 1.00 84.62 117 LEU A C 1
ATOM 895 O O . LEU A 1 117 ? 7.203 3.427 -17.980 1.00 84.62 117 LEU A O 1
ATOM 899 N N . TYR A 1 118 ? 5.854 1.855 -17.089 1.00 86.56 118 TYR A N 1
ATOM 900 C CA . TYR A 1 118 ? 6.938 0.985 -16.643 1.00 86.56 118 TYR A CA 1
ATOM 901 C C . TYR A 1 118 ? 7.496 0.135 -17.775 1.00 86.56 118 TYR A C 1
ATOM 903 O O . TYR A 1 118 ? 6.772 -0.520 -18.520 1.00 86.56 118 TYR A O 1
ATOM 911 N N . ASN A 1 119 ? 8.821 0.156 -17.891 1.00 86.88 119 ASN A N 1
ATOM 912 C CA . ASN A 1 119 ? 9.555 -0.621 -18.887 1.00 86.88 119 ASN A CA 1
ATOM 913 C C . ASN A 1 119 ? 10.618 -1.515 -18.241 1.00 86.88 119 ASN A C 1
ATOM 915 O O . ASN A 1 119 ? 11.087 -2.455 -18.884 1.00 86.88 119 ASN A O 1
ATOM 919 N N . ASP A 1 120 ? 11.000 -1.230 -16.993 1.00 89.69 120 ASP A N 1
ATOM 920 C CA . ASP A 1 120 ? 11.944 -2.052 -16.249 1.00 89.69 120 ASP A CA 1
ATOM 921 C C . ASP A 1 120 ? 11.218 -3.196 -15.511 1.00 89.69 120 ASP A C 1
ATOM 923 O O . ASP A 1 120 ? 10.172 -2.956 -14.892 1.00 89.69 120 ASP A O 1
ATOM 927 N N . PRO A 1 121 ? 11.747 -4.437 -15.529 1.00 93.94 121 PRO A N 1
ATOM 928 C CA . PRO A 1 121 ? 11.182 -5.549 -14.767 1.00 93.94 121 PRO A CA 1
ATOM 929 C C . PRO A 1 121 ? 10.985 -5.242 -13.277 1.00 93.94 121 PRO A C 1
ATOM 931 O O . PRO A 1 121 ? 10.011 -5.708 -12.690 1.00 93.94 121 PRO A O 1
ATOM 934 N N . ALA A 1 122 ? 11.851 -4.432 -12.660 1.00 92.00 122 ALA A N 1
ATOM 935 C CA . ALA A 1 122 ? 11.698 -4.028 -11.265 1.00 92.00 122 ALA A CA 1
ATOM 936 C C . ALA A 1 122 ? 10.390 -3.261 -11.047 1.00 92.00 122 ALA A C 1
ATOM 938 O O . ALA A 1 122 ? 9.592 -3.624 -10.185 1.00 92.00 122 ALA A O 1
ATOM 939 N N . GLU A 1 123 ? 10.139 -2.229 -11.849 1.00 92.38 123 GLU A N 1
ATOM 940 C CA . GLU A 1 123 ? 8.938 -1.395 -11.743 1.00 92.38 123 GLU A CA 1
ATOM 941 C C . GLU A 1 123 ? 7.663 -2.194 -12.056 1.00 92.38 123 GLU A C 1
ATOM 943 O O . GLU A 1 123 ? 6.643 -2.062 -11.374 1.00 92.38 123 GLU A O 1
ATOM 948 N N . ILE A 1 124 ? 7.728 -3.077 -13.058 1.00 95.44 124 ILE A N 1
ATOM 949 C CA . ILE A 1 124 ? 6.626 -3.981 -13.407 1.00 95.44 124 ILE A CA 1
ATOM 950 C C . ILE A 1 124 ? 6.338 -4.937 -12.240 1.00 95.44 124 ILE A C 1
ATOM 952 O O . ILE A 1 124 ? 5.174 -5.129 -11.874 1.00 95.44 124 ILE A O 1
ATOM 956 N N . GLY A 1 125 ? 7.383 -5.494 -11.621 1.00 97.00 125 GLY A N 1
ATOM 957 C CA . GLY A 1 125 ? 7.282 -6.330 -10.426 1.00 97.00 125 GLY A CA 1
ATOM 958 C C . GLY A 1 125 ? 6.659 -5.587 -9.244 1.00 97.00 125 GLY A C 1
ATOM 959 O O . GLY A 1 125 ? 5.716 -6.095 -8.638 1.00 97.00 125 GLY A O 1
ATOM 960 N N . LEU A 1 126 ? 7.094 -4.349 -8.987 1.00 96.06 126 LEU A N 1
ATOM 961 C CA . LEU A 1 126 ? 6.526 -3.488 -7.947 1.00 96.06 126 LEU A CA 1
ATOM 962 C C . LEU A 1 126 ? 5.041 -3.212 -8.191 1.00 96.06 126 LEU A C 1
ATOM 964 O O . LEU A 1 126 ? 4.247 -3.260 -7.253 1.00 96.06 126 LEU A O 1
ATOM 968 N N . SER A 1 127 ? 4.636 -2.972 -9.441 1.00 97.12 127 SER A N 1
ATOM 969 C CA . SER A 1 127 ? 3.218 -2.801 -9.766 1.00 97.12 127 SER A CA 1
ATOM 970 C C . SER A 1 127 ? 2.399 -4.046 -9.432 1.00 97.12 127 SER A C 1
ATOM 972 O O . SER A 1 127 ? 1.370 -3.945 -8.763 1.00 97.12 127 SER A O 1
ATOM 974 N N . HIS A 1 128 ? 2.867 -5.231 -9.831 1.00 98.50 128 HIS A N 1
ATOM 975 C CA . HIS A 1 128 ? 2.203 -6.484 -9.474 1.00 98.50 128 HIS A CA 1
ATOM 976 C C . HIS A 1 128 ? 2.137 -6.694 -7.959 1.00 98.50 128 HIS A C 1
ATOM 978 O O . HIS A 1 128 ? 1.094 -7.097 -7.447 1.00 98.50 128 HIS A O 1
ATOM 984 N N . GLU A 1 129 ? 3.203 -6.366 -7.236 1.00 98.44 129 GLU A N 1
ATOM 985 C CA . GLU A 1 129 ? 3.234 -6.447 -5.780 1.00 98.44 129 GLU A CA 1
ATOM 986 C C . GLU A 1 129 ? 2.167 -5.546 -5.140 1.00 98.44 129 GLU A C 1
ATOM 988 O O . GLU A 1 129 ? 1.347 -6.024 -4.359 1.00 98.44 129 GLU A O 1
ATOM 993 N N . ILE A 1 130 ? 2.107 -4.271 -5.526 1.00 98.44 130 ILE A N 1
ATOM 994 C CA . ILE A 1 130 ? 1.136 -3.312 -4.981 1.00 98.44 130 ILE A CA 1
ATOM 995 C C . ILE A 1 130 ? -0.303 -3.695 -5.369 1.00 98.44 130 ILE A C 1
ATOM 997 O O . ILE A 1 130 ? -1.223 -3.575 -4.559 1.00 98.44 130 ILE A O 1
ATOM 1001 N N . ILE A 1 131 ? -0.523 -4.207 -6.586 1.00 98.69 131 ILE A N 1
ATOM 1002 C CA . ILE A 1 131 ? -1.822 -4.771 -6.989 1.00 98.69 131 ILE A CA 1
ATOM 1003 C C . ILE A 1 131 ? -2.211 -5.934 -6.065 1.00 98.69 131 ILE A C 1
ATOM 1005 O O . ILE A 1 131 ? -3.381 -6.055 -5.702 1.00 98.69 131 ILE A O 1
ATOM 1009 N N . GLY A 1 132 ? -1.253 -6.785 -5.688 1.00 98.69 132 GLY A N 1
ATOM 1010 C CA . GLY A 1 132 ? -1.446 -7.836 -4.689 1.00 98.69 132 GLY A CA 1
ATOM 1011 C C . GLY A 1 132 ? -1.884 -7.273 -3.340 1.00 98.69 132 GLY A C 1
ATOM 1012 O O . GLY A 1 132 ? -2.883 -7.735 -2.798 1.00 98.69 132 GLY A O 1
ATOM 1013 N N . ASP A 1 133 ? -1.226 -6.217 -2.858 1.00 98.69 133 ASP A N 1
ATOM 1014 C CA . ASP A 1 133 ? -1.558 -5.572 -1.581 1.00 98.69 133 ASP A CA 1
ATOM 1015 C C . ASP A 1 133 ? -2.994 -5.019 -1.558 1.00 98.69 133 ASP A C 1
ATOM 1017 O O . ASP A 1 133 ? -3.740 -5.260 -0.609 1.00 98.69 133 ASP A O 1
ATOM 1021 N N . PHE A 1 134 ? -3.420 -4.315 -2.614 1.00 98.75 134 PHE A N 1
ATOM 1022 C CA . PHE A 1 134 ? -4.797 -3.812 -2.711 1.00 98.75 134 PHE A CA 1
ATOM 1023 C C . PHE A 1 134 ? -5.830 -4.940 -2.775 1.00 98.75 134 PHE A C 1
ATOM 1025 O O . PHE A 1 134 ? -6.885 -4.842 -2.146 1.00 98.75 134 PHE A O 1
ATOM 1032 N N . ARG A 1 135 ? -5.540 -6.005 -3.535 1.00 98.69 135 ARG A N 1
ATOM 1033 C CA . ARG A 1 135 ? -6.421 -7.178 -3.622 1.00 98.69 135 ARG A CA 1
ATOM 1034 C C . ARG A 1 135 ? -6.547 -7.875 -2.273 1.00 98.69 135 ARG A C 1
ATOM 1036 O O . ARG A 1 135 ? -7.660 -8.206 -1.890 1.00 98.69 135 ARG A O 1
ATOM 1043 N N . LEU A 1 136 ? -5.439 -8.032 -1.550 1.00 98.62 136 LEU A N 1
ATOM 1044 C CA . LEU A 1 136 ? -5.422 -8.627 -0.218 1.00 98.62 136 LEU A CA 1
ATOM 1045 C C . LEU A 1 136 ? -6.294 -7.825 0.761 1.00 98.62 136 LEU A C 1
ATOM 1047 O O . LEU A 1 136 ? -7.172 -8.393 1.397 1.00 98.62 136 LEU A O 1
ATOM 1051 N N . VAL A 1 137 ? -6.120 -6.500 0.832 1.00 98.44 137 VAL A N 1
ATOM 1052 C CA . VAL A 1 137 ? -6.900 -5.640 1.747 1.00 98.44 137 VAL A CA 1
ATOM 1053 C C . VAL A 1 137 ? -8.402 -5.654 1.442 1.00 98.44 137 VAL A C 1
ATOM 1055 O O . VAL A 1 137 ? -9.216 -5.575 2.362 1.00 98.44 137 VAL A O 1
ATOM 1058 N N . ALA A 1 138 ? -8.779 -5.751 0.167 1.00 97.94 138 ALA A N 1
ATOM 1059 C CA . ALA A 1 138 ? -10.181 -5.800 -0.246 1.00 97.94 138 ALA A CA 1
ATOM 1060 C C . ALA A 1 138 ? -10.810 -7.201 -0.202 1.00 97.94 138 ALA A C 1
ATOM 1062 O O . ALA A 1 138 ? -11.982 -7.325 -0.562 1.00 97.94 138 ALA A O 1
ATOM 1063 N N . ASP A 1 139 ? -10.051 -8.225 0.205 1.00 97.25 139 ASP A N 1
ATOM 1064 C CA . ASP A 1 139 ? -10.448 -9.636 0.128 1.00 97.25 139 ASP A CA 1
ATOM 1065 C C . ASP A 1 139 ? -10.883 -10.044 -1.295 1.00 97.25 139 ASP A C 1
ATOM 1067 O O . ASP A 1 139 ? -11.884 -10.721 -1.526 1.00 97.25 139 ASP A O 1
ATOM 1071 N N . PHE A 1 140 ? -10.147 -9.556 -2.297 1.00 97.38 140 PHE A N 1
ATOM 1072 C CA . PHE A 1 140 ? -10.326 -9.968 -3.683 1.00 97.38 140 PHE A CA 1
ATOM 1073 C C . PHE A 1 140 ? -9.567 -11.264 -3.954 1.00 97.38 140 PHE A C 1
ATOM 1075 O O . PHE A 1 140 ? -8.418 -11.440 -3.538 1.00 97.38 140 PHE A O 1
ATOM 1082 N N . ASP A 1 141 ? -10.177 -12.133 -4.758 1.00 92.25 141 ASP A N 1
ATOM 1083 C CA . ASP A 1 141 ? -9.515 -13.330 -5.263 1.00 92.25 141 ASP A CA 1
ATOM 1084 C C . ASP A 1 141 ? -8.198 -12.980 -5.994 1.00 92.25 141 ASP A C 1
ATOM 1086 O O . ASP A 1 141 ? -8.054 -11.928 -6.630 1.00 92.25 141 ASP A O 1
ATOM 1090 N N . ASN A 1 142 ? -7.249 -13.921 -5.986 1.00 92.94 142 ASN A N 1
ATOM 1091 C CA . ASN A 1 142 ? -6.008 -13.892 -6.776 1.00 92.94 142 ASN A CA 1
ATOM 1092 C C . ASN A 1 142 ? -4.944 -12.855 -6.352 1.00 92.94 142 ASN A C 1
ATOM 1094 O O . ASN A 1 142 ? -4.109 -12.467 -7.176 1.00 92.94 142 ASN A O 1
ATOM 1098 N N . TYR A 1 143 ? -4.898 -12.410 -5.092 1.00 97.81 143 TYR A N 1
ATOM 1099 C CA . TYR A 1 143 ? -3.758 -11.602 -4.625 1.00 97.81 143 TYR A CA 1
ATOM 1100 C C . TYR A 1 143 ? -2.427 -12.381 -4.704 1.00 97.81 143 TYR A C 1
ATOM 1102 O O . TYR A 1 143 ? -1.395 -11.810 -5.057 1.00 97.81 143 TYR A O 1
ATOM 1110 N N . GLN A 1 144 ? -2.446 -13.702 -4.482 1.00 98.06 144 GLN A N 1
ATOM 1111 C CA . GLN A 1 144 ? -1.259 -14.562 -4.586 1.00 98.06 144 GLN A CA 1
ATOM 1112 C C . GLN A 1 144 ? -0.735 -14.672 -6.021 1.00 98.06 144 GLN A C 1
ATOM 1114 O O . GLN A 1 144 ? 0.474 -14.789 -6.227 1.00 98.06 144 GLN A O 1
ATOM 1119 N N . GLU A 1 145 ? -1.623 -14.625 -7.018 1.00 98.38 145 GLU A N 1
ATOM 1120 C CA . GLU A 1 145 ? -1.221 -14.589 -8.426 1.00 98.38 145 GLU A CA 1
ATOM 1121 C C . GLU A 1 145 ? -0.426 -13.311 -8.708 1.00 98.38 145 GLU A C 1
ATOM 1123 O O . GLU A 1 145 ? 0.650 -13.378 -9.297 1.00 98.38 145 GLU A O 1
ATOM 1128 N N . SER A 1 146 ? -0.888 -12.160 -8.205 1.00 98.50 146 SER A N 1
ATOM 1129 C CA . SER A 1 146 ? -0.153 -10.897 -8.323 1.00 98.50 146 SER A CA 1
ATOM 1130 C C . SER A 1 146 ? 1.233 -10.979 -7.684 1.00 98.50 146 SER A C 1
ATOM 1132 O O . SER A 1 146 ? 2.216 -10.582 -8.305 1.00 98.50 146 SER A O 1
ATOM 1134 N N . TYR A 1 147 ? 1.345 -11.550 -6.482 1.00 98.56 147 TYR A N 1
ATOM 1135 C CA . TYR A 1 147 ? 2.652 -11.736 -5.851 1.00 98.56 147 TYR A CA 1
ATOM 1136 C C . TYR A 1 147 ? 3.550 -12.716 -6.609 1.00 98.56 147 TYR A C 1
ATOM 1138 O O . TYR A 1 147 ? 4.763 -12.530 -6.644 1.00 98.56 147 TYR A O 1
ATOM 1146 N N . SER A 1 148 ? 2.981 -13.751 -7.226 1.00 98.50 148 SER A N 1
ATOM 1147 C CA . SER A 1 148 ? 3.740 -14.691 -8.061 1.00 98.50 148 SER A CA 1
ATOM 1148 C C . SER A 1 148 ? 4.293 -13.998 -9.307 1.00 98.50 148 SER A C 1
ATOM 1150 O O . SER A 1 148 ? 5.476 -14.130 -9.602 1.00 98.50 148 SER A O 1
ATOM 1152 N N . LEU A 1 149 ? 3.479 -13.173 -9.973 1.00 98.50 149 LEU A N 1
ATOM 1153 C CA . LEU A 1 149 ? 3.921 -12.362 -11.110 1.00 98.50 149 LEU A CA 1
ATOM 1154 C C . LEU A 1 149 ? 5.017 -11.366 -10.710 1.00 98.50 149 LEU A C 1
ATOM 1156 O O . LEU A 1 149 ? 5.981 -11.198 -11.451 1.00 98.50 149 LEU A O 1
ATOM 1160 N N . ALA A 1 150 ? 4.910 -10.737 -9.536 1.00 98.12 150 ALA A N 1
ATOM 1161 C CA . ALA A 1 150 ? 5.965 -9.869 -9.015 1.00 98.12 150 ALA A CA 1
ATOM 1162 C C . ALA A 1 150 ? 7.279 -10.636 -8.792 1.00 98.12 150 ALA A C 1
ATOM 1164 O O . ALA A 1 150 ? 8.340 -10.175 -9.208 1.00 98.12 150 ALA A O 1
ATOM 1165 N N . ALA A 1 151 ? 7.206 -11.833 -8.200 1.00 98.12 151 ALA A N 1
ATOM 1166 C CA . ALA A 1 151 ? 8.369 -12.690 -7.990 1.00 98.12 151 ALA A CA 1
ATOM 1167 C C . ALA A 1 151 ? 9.028 -13.111 -9.313 1.00 98.12 151 ALA A C 1
ATOM 1169 O O . ALA A 1 151 ? 10.254 -13.067 -9.418 1.00 98.12 151 ALA A O 1
ATOM 1170 N N . ASP A 1 152 ? 8.229 -13.448 -10.330 1.00 98.25 152 ASP A N 1
ATOM 1171 C CA . ASP A 1 152 ? 8.732 -13.777 -11.666 1.00 98.25 152 ASP A CA 1
ATOM 1172 C C . ASP A 1 152 ? 9.499 -12.601 -12.286 1.00 98.25 152 ASP A C 1
ATOM 1174 O O . ASP A 1 152 ? 10.558 -12.809 -12.875 1.00 98.25 152 ASP A O 1
ATOM 1178 N N . GLN A 1 153 ? 9.013 -11.363 -12.123 1.00 97.44 153 GLN A N 1
ATOM 1179 C CA . GLN A 1 153 ? 9.728 -10.174 -12.597 1.00 97.44 153 GLN A CA 1
ATOM 1180 C C . GLN A 1 153 ? 11.029 -9.947 -11.823 1.00 97.44 153 GLN A C 1
ATOM 1182 O O . GLN A 1 153 ? 12.086 -9.778 -12.434 1.00 97.44 153 GLN A O 1
ATOM 1187 N N . TYR A 1 154 ? 10.980 -10.003 -10.489 1.00 95.62 154 TYR A N 1
ATOM 1188 C CA . TYR A 1 154 ? 12.161 -9.800 -9.650 1.00 95.62 154 TYR A CA 1
ATOM 1189 C C . TYR A 1 154 ? 13.255 -10.843 -9.903 1.00 95.62 154 TYR A C 1
ATOM 1191 O O . TYR A 1 154 ? 14.435 -10.508 -9.875 1.00 95.62 154 TYR A O 1
ATOM 1199 N N . ALA A 1 155 ? 12.890 -12.082 -10.245 1.00 95.25 155 ALA A N 1
ATOM 1200 C CA . ALA A 1 155 ? 13.846 -13.134 -10.591 1.00 95.25 155 ALA A CA 1
ATOM 1201 C C . ALA A 1 155 ? 14.667 -12.849 -11.866 1.00 95.25 155 ALA A C 1
ATOM 1203 O O . ALA A 1 155 ? 15.671 -13.521 -12.104 1.00 95.25 155 ALA A O 1
ATOM 1204 N N . THR A 1 156 ? 14.254 -11.882 -12.693 1.00 93.94 156 THR A N 1
ATOM 1205 C CA . THR A 1 156 ? 14.979 -11.482 -13.913 1.00 93.94 156 THR A CA 1
ATOM 1206 C C . THR A 1 156 ? 15.996 -10.358 -13.690 1.00 93.94 156 THR A C 1
ATOM 1208 O O . THR A 1 156 ? 16.693 -9.979 -14.631 1.00 93.94 156 THR A O 1
ATOM 1211 N N . ILE A 1 157 ? 16.090 -9.822 -12.469 1.00 91.06 157 ILE A N 1
ATOM 1212 C CA . ILE A 1 157 ? 16.918 -8.659 -12.137 1.00 91.06 157 ILE A CA 1
ATOM 1213 C C . ILE A 1 157 ? 18.296 -9.111 -11.643 1.00 91.06 157 ILE A C 1
ATOM 1215 O O . ILE A 1 157 ? 18.415 -9.909 -10.718 1.00 91.06 157 ILE A O 1
ATOM 1219 N N . ASP A 1 158 ? 19.356 -8.552 -12.232 1.00 81.00 158 ASP A N 1
ATOM 1220 C CA . ASP A 1 158 ? 20.741 -8.868 -11.853 1.00 81.00 158 ASP A CA 1
ATOM 1221 C C . ASP A 1 158 ? 21.277 -7.999 -10.688 1.00 81.00 158 ASP A C 1
ATOM 1223 O O . ASP A 1 158 ? 22.280 -8.352 -10.062 1.00 81.00 158 ASP A O 1
ATOM 1227 N N . ASN A 1 159 ? 20.656 -6.843 -10.399 1.00 76.38 159 ASN A N 1
ATOM 1228 C CA . ASN A 1 159 ? 21.104 -5.888 -9.371 1.00 76.38 159 ASN A CA 1
ATOM 1229 C C . ASN A 1 159 ? 19.953 -5.315 -8.519 1.00 76.38 159 ASN A C 1
ATOM 1231 O O . ASN A 1 159 ? 19.398 -4.261 -8.831 1.00 76.38 159 ASN A O 1
ATOM 1235 N N . ASP A 1 160 ? 19.674 -5.958 -7.387 1.00 76.19 160 ASP A N 1
ATOM 1236 C CA . ASP A 1 160 ? 18.600 -5.577 -6.455 1.00 76.19 160 ASP A CA 1
ATOM 1237 C C . ASP A 1 160 ? 18.867 -4.282 -5.664 1.00 76.19 160 ASP A C 1
ATOM 1239 O O . ASP A 1 160 ? 17.932 -3.594 -5.253 1.00 76.19 160 ASP A O 1
ATOM 1243 N N . LEU A 1 161 ? 20.140 -3.944 -5.411 1.00 74.38 161 LEU A N 1
ATOM 1244 C CA . LEU A 1 161 ? 20.507 -2.890 -4.451 1.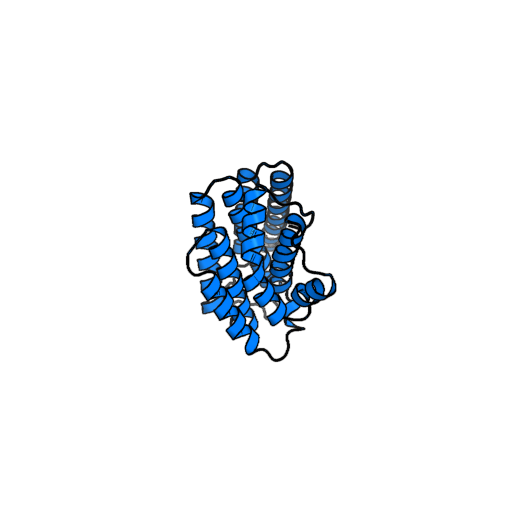00 74.38 161 LEU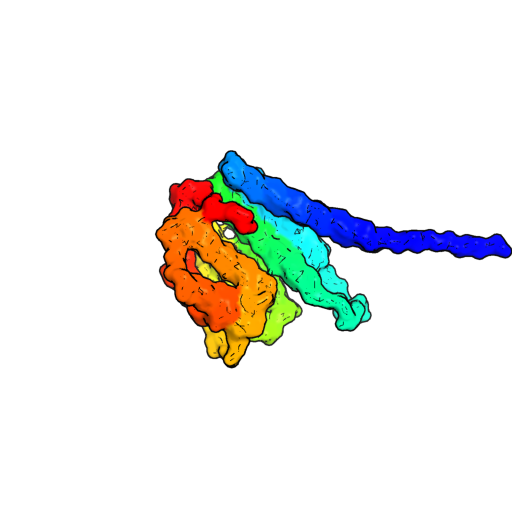 A CA 1
ATOM 1245 C C . LEU A 1 161 ? 20.143 -1.478 -4.924 1.00 74.38 161 LEU A C 1
ATOM 1247 O O . LEU A 1 161 ? 19.918 -0.606 -4.089 1.00 74.38 161 LEU A O 1
ATOM 1251 N N . GLY A 1 162 ? 20.118 -1.240 -6.239 1.00 74.69 162 GLY A N 1
ATOM 1252 C CA . GLY A 1 162 ? 19.747 0.064 -6.797 1.00 74.69 162 GLY A CA 1
ATOM 1253 C C . GLY A 1 162 ? 18.257 0.359 -6.625 1.00 74.69 162 GLY A C 1
ATOM 1254 O O . GLY A 1 162 ? 17.894 1.441 -6.181 1.00 74.69 162 GLY A O 1
ATOM 1255 N N . TRP A 1 163 ? 17.416 -0.639 -6.898 1.00 78.06 163 TRP A N 1
ATOM 1256 C CA . TRP A 1 163 ? 15.959 -0.501 -6.910 1.00 78.06 163 TRP A CA 1
ATOM 1257 C C . TRP A 1 163 ? 15.347 -0.355 -5.524 1.00 78.06 163 TRP A C 1
ATOM 1259 O O . TRP A 1 163 ? 14.431 0.433 -5.338 1.00 78.06 163 TRP A O 1
ATOM 1269 N N . GLN A 1 164 ? 15.880 -1.058 -4.525 1.00 76.00 164 GLN A N 1
ATOM 1270 C CA . GLN A 1 164 ? 15.361 -0.990 -3.152 1.00 76.00 164 GLN A CA 1
ATOM 1271 C C . GLN A 1 164 ? 15.525 0.395 -2.496 1.00 76.00 164 GLN A C 1
ATOM 1273 O O . GLN A 1 164 ? 14.927 0.653 -1.456 1.00 76.00 164 GLN A O 1
ATOM 1278 N N . MET A 1 165 ? 16.342 1.278 -3.080 1.00 75.25 165 MET A N 1
ATOM 1279 C CA . MET A 1 165 ? 16.524 2.657 -2.619 1.00 75.25 165 MET A CA 1
ATOM 1280 C C . MET A 1 165 ? 15.619 3.660 -3.349 1.00 75.25 165 MET A C 1
ATOM 1282 O O . MET A 1 165 ? 15.604 4.826 -2.963 1.00 75.25 165 MET A O 1
ATOM 1286 N N . GLU A 1 166 ? 14.896 3.229 -4.386 1.00 82.62 166 GLU A N 1
ATOM 1287 C CA . GLU A 1 166 ? 13.896 4.055 -5.060 1.00 82.62 166 GLU A CA 1
ATOM 1288 C C . GLU A 1 166 ? 12.662 4.207 -4.161 1.00 82.62 166 GLU A C 1
ATOM 1290 O O . GLU A 1 166 ? 12.213 3.249 -3.522 1.00 82.62 166 GLU A O 1
ATOM 1295 N N . ASP A 1 167 ? 12.093 5.413 -4.122 1.00 79.06 167 ASP A N 1
ATOM 1296 C CA . ASP A 1 167 ? 11.105 5.810 -3.109 1.00 79.06 167 ASP A CA 1
ATOM 1297 C C . ASP A 1 167 ? 9.882 4.875 -3.060 1.00 79.06 167 ASP A C 1
ATOM 1299 O O . ASP A 1 167 ? 9.423 4.496 -1.982 1.00 79.06 167 ASP A O 1
ATOM 1303 N N . GLY A 1 168 ? 9.396 4.419 -4.221 1.00 81.56 168 GLY A N 1
ATOM 1304 C CA . GLY A 1 168 ? 8.268 3.485 -4.297 1.00 81.56 168 GLY A CA 1
ATOM 1305 C C . GLY A 1 168 ? 8.564 2.099 -3.716 1.00 81.56 168 GLY A C 1
ATOM 1306 O O . GLY A 1 168 ? 7.667 1.452 -3.170 1.00 81.56 168 GLY A O 1
ATOM 1307 N N . PHE A 1 169 ? 9.816 1.641 -3.778 1.00 88.62 169 PHE A N 1
ATOM 1308 C CA . PHE A 1 169 ? 10.202 0.377 -3.166 1.00 88.62 169 PHE A CA 1
ATOM 1309 C C . PHE A 1 169 ? 10.332 0.513 -1.646 1.00 88.62 169 PHE A C 1
ATOM 1311 O O . PHE A 1 169 ? 9.809 -0.352 -0.933 1.00 88.62 169 PHE A O 1
ATOM 1318 N N . ASP A 1 170 ? 10.983 1.566 -1.144 1.00 88.50 170 ASP A N 1
ATOM 1319 C CA . ASP A 1 170 ? 11.132 1.753 0.306 1.00 88.50 170 ASP A CA 1
ATOM 1320 C C . ASP A 1 170 ? 9.770 1.985 0.970 1.00 88.50 170 ASP A C 1
ATOM 1322 O O . ASP A 1 170 ? 9.487 1.336 1.975 1.00 88.50 170 ASP A O 1
ATOM 1326 N N . ASP A 1 171 ? 8.885 2.798 0.375 1.00 90.38 171 ASP A N 1
ATOM 1327 C CA . ASP A 1 171 ? 7.556 3.100 0.926 1.00 90.38 171 ASP A CA 1
ATOM 1328 C C . ASP A 1 171 ? 6.732 1.827 1.183 1.00 90.38 171 ASP A C 1
ATOM 1330 O O . ASP A 1 171 ? 6.247 1.601 2.294 1.00 90.38 171 ASP A O 1
ATOM 1334 N N . PHE A 1 172 ? 6.598 0.947 0.187 1.00 93.62 172 PHE A N 1
ATOM 1335 C CA . PHE A 1 172 ? 5.779 -0.265 0.326 1.00 93.62 172 PHE A CA 1
ATOM 1336 C C . PHE A 1 172 ? 6.445 -1.373 1.147 1.00 93.62 172 PHE A C 1
ATOM 1338 O O . PHE A 1 172 ? 5.744 -2.192 1.748 1.00 93.62 172 PHE A O 1
ATOM 1345 N N . SER A 1 173 ? 7.778 -1.390 1.227 1.00 93.81 173 SER A N 1
ATOM 1346 C CA . SER A 1 173 ? 8.484 -2.263 2.173 1.00 93.81 173 SER A CA 1
ATOM 1347 C C . SER A 1 173 ? 8.303 -1.775 3.606 1.00 93.81 173 SER A C 1
ATOM 1349 O O . SER A 1 173 ? 8.102 -2.576 4.516 1.00 93.81 173 SER A O 1
ATOM 1351 N N . LEU A 1 174 ? 8.369 -0.459 3.812 1.00 94.06 174 LEU A N 1
ATOM 1352 C CA . LEU A 1 174 ? 8.197 0.179 5.108 1.00 94.06 174 LEU A CA 1
ATOM 1353 C C . LEU A 1 174 ? 6.797 -0.080 5.654 1.00 94.06 174 LEU A C 1
ATOM 1355 O O . LEU A 1 174 ? 6.692 -0.521 6.791 1.00 94.06 174 LEU A O 1
ATOM 1359 N N . ILE A 1 175 ? 5.750 0.069 4.836 1.00 96.69 175 ILE A N 1
ATOM 1360 C CA . ILE A 1 175 ? 4.378 -0.267 5.245 1.00 96.69 175 ILE A CA 1
ATOM 1361 C C . ILE A 1 175 ? 4.290 -1.706 5.749 1.00 96.69 175 ILE A C 1
ATOM 1363 O O . ILE A 1 175 ? 3.792 -1.948 6.845 1.00 96.69 175 ILE A O 1
ATOM 1367 N N . ALA A 1 176 ? 4.799 -2.663 4.969 1.00 97.38 176 ALA A N 1
ATOM 1368 C CA . ALA A 1 176 ? 4.690 -4.073 5.316 1.00 97.38 176 ALA A CA 1
ATOM 1369 C C . ALA A 1 176 ? 5.403 -4.400 6.640 1.00 97.38 176 ALA A C 1
ATOM 1371 O O . ALA A 1 176 ? 4.893 -5.179 7.442 1.00 97.38 176 ALA A O 1
ATOM 1372 N N . ILE A 1 177 ? 6.554 -3.768 6.893 1.00 97.50 177 ILE A N 1
ATOM 1373 C CA . ILE A 1 177 ? 7.306 -3.922 8.142 1.00 97.50 177 ILE A CA 1
ATOM 1374 C C . ILE A 1 177 ? 6.610 -3.243 9.325 1.00 97.50 177 ILE A C 1
ATOM 1376 O O . ILE A 1 177 ? 6.526 -3.849 10.388 1.00 97.50 177 ILE A O 1
ATOM 1380 N N . GLU A 1 178 ? 6.094 -2.026 9.158 1.00 97.44 178 GLU A N 1
ATOM 1381 C CA . GLU A 1 178 ? 5.394 -1.301 10.227 1.00 97.44 178 GLU A CA 1
ATOM 1382 C C . GLU A 1 178 ? 4.091 -2.009 10.633 1.00 97.44 178 GLU A C 1
ATOM 1384 O O . GLU A 1 178 ? 3.775 -2.111 11.818 1.00 97.44 178 GLU A O 1
ATOM 1389 N N . LEU A 1 179 ? 3.357 -2.574 9.669 1.00 98.31 179 LEU A N 1
ATOM 1390 C CA . LEU A 1 179 ? 2.188 -3.405 9.964 1.00 98.31 179 LEU A CA 1
ATOM 1391 C C . LEU A 1 179 ? 2.589 -4.706 10.672 1.00 98.31 179 LEU A C 1
ATOM 1393 O O . LEU A 1 179 ? 1.938 -5.094 11.639 1.00 98.31 179 LEU A O 1
ATOM 1397 N N . ALA A 1 180 ? 3.687 -5.348 10.259 1.00 98.25 180 ALA A N 1
ATOM 1398 C CA . ALA A 1 180 ? 4.206 -6.534 10.943 1.00 98.25 180 ALA A CA 1
ATOM 1399 C C . ALA A 1 180 ? 4.619 -6.235 12.394 1.00 98.25 180 ALA A C 1
ATOM 1401 O O . ALA A 1 180 ? 4.333 -7.026 13.293 1.00 98.25 180 ALA A O 1
ATOM 1402 N N . ASP A 1 181 ? 5.254 -5.082 12.630 1.00 97.62 181 ASP A N 1
ATOM 1403 C CA . ASP A 1 181 ? 5.587 -4.585 13.968 1.00 97.62 181 ASP A CA 1
ATOM 1404 C C . ASP A 1 181 ? 4.339 -4.408 14.822 1.00 97.62 181 ASP A C 1
ATOM 1406 O O . ASP A 1 181 ? 4.263 -4.947 15.929 1.00 97.62 181 ASP A O 1
ATOM 1410 N N . SER A 1 182 ? 3.337 -3.711 14.290 1.00 97.75 182 SER A N 1
ATOM 1411 C CA . SER A 1 182 ? 2.079 -3.497 14.997 1.00 97.75 182 SER A CA 1
ATOM 1412 C C . SER A 1 182 ? 1.330 -4.801 15.288 1.00 97.75 182 SER A C 1
ATOM 1414 O O . SER A 1 182 ? 0.672 -4.896 16.323 1.00 97.75 182 SER A O 1
ATOM 1416 N N . ALA A 1 183 ? 1.418 -5.798 14.405 1.00 98.00 183 ALA A N 1
ATOM 1417 C CA . ALA A 1 183 ? 0.799 -7.110 14.588 1.00 98.00 183 ALA A CA 1
ATOM 1418 C C . ALA A 1 183 ? 1.578 -8.023 15.558 1.00 98.00 183 ALA A C 1
ATOM 1420 O O . ALA A 1 183 ? 1.099 -9.096 15.918 1.00 98.00 183 ALA A O 1
ATOM 1421 N N . GLY A 1 184 ? 2.790 -7.637 15.980 1.00 97.56 184 GLY A N 1
ATOM 1422 C CA . GLY A 1 184 ? 3.674 -8.503 16.767 1.00 97.56 184 GLY A CA 1
ATOM 1423 C C . GLY A 1 184 ? 4.272 -9.668 15.964 1.00 97.56 184 GLY A C 1
ATOM 1424 O O . GLY A 1 184 ? 4.742 -10.641 16.554 1.00 97.56 184 GLY A O 1
ATOM 1425 N N . LEU A 1 185 ? 4.272 -9.560 14.632 1.00 97.44 185 LEU A N 1
ATOM 1426 C CA . LEU A 1 185 ? 4.755 -10.553 13.662 1.00 97.44 185 LEU A CA 1
ATOM 1427 C C . LEU A 1 185 ? 6.000 -10.056 12.907 1.00 97.44 185 LEU A C 1
ATOM 1429 O O . LEU A 1 185 ? 6.289 -10.478 11.789 1.00 97.44 185 LEU A O 1
ATOM 1433 N N . ALA A 1 186 ? 6.740 -9.126 13.508 1.00 95.06 186 ALA A N 1
ATOM 1434 C CA . ALA A 1 186 ? 7.904 -8.513 12.892 1.00 95.06 186 ALA A CA 1
ATOM 1435 C C . ALA A 1 186 ? 8.987 -9.546 12.522 1.00 95.06 186 ALA A C 1
ATOM 1437 O O . ALA A 1 186 ? 9.353 -10.386 13.357 1.00 95.06 186 ALA A O 1
ATOM 1438 N N . PRO A 1 187 ? 9.585 -9.455 11.319 1.00 94.62 187 PRO A N 1
ATOM 1439 C CA . PRO A 1 187 ? 10.756 -10.254 10.992 1.00 94.62 187 PRO A CA 1
ATOM 1440 C C . PRO A 1 187 ? 11.948 -9.845 11.869 1.00 94.62 187 PRO A C 1
ATOM 1442 O O . PRO A 1 187 ? 12.050 -8.708 12.338 1.00 94.62 187 PRO A O 1
ATOM 1445 N N . LYS A 1 188 ? 12.891 -10.775 12.056 1.00 94.19 188 LYS A N 1
ATOM 1446 C CA . LYS A 1 188 ? 14.156 -10.520 12.769 1.00 94.19 188 LYS A CA 1
ATOM 1447 C C . LYS A 1 188 ? 14.970 -9.429 12.069 1.00 94.19 188 LYS A C 1
ATOM 1449 O O . LYS A 1 188 ? 14.859 -9.278 10.857 1.00 94.19 188 LYS A O 1
ATOM 1454 N N . ASP A 1 189 ? 15.847 -8.742 12.803 1.00 89.81 189 ASP A N 1
ATOM 1455 C CA . ASP A 1 189 ? 16.620 -7.591 12.298 1.00 89.81 189 ASP A CA 1
ATOM 1456 C C . ASP A 1 189 ? 17.347 -7.855 10.965 1.00 89.81 189 ASP A C 1
ATOM 1458 O O . ASP A 1 189 ? 17.233 -7.054 10.033 1.00 89.81 189 ASP A O 1
ATOM 1462 N N . ASP A 1 190 ? 18.034 -8.996 10.839 1.00 89.81 190 ASP A N 1
ATOM 1463 C CA . ASP A 1 190 ? 18.739 -9.366 9.603 1.00 89.81 190 ASP A CA 1
ATOM 1464 C C . ASP A 1 190 ? 17.767 -9.534 8.419 1.00 89.81 190 ASP A C 1
ATOM 1466 O O . ASP A 1 190 ? 18.042 -9.076 7.308 1.00 89.81 190 ASP A O 1
ATOM 1470 N N . ASP A 1 191 ? 16.600 -10.141 8.650 1.00 93.38 191 ASP A N 1
ATOM 1471 C CA . ASP A 1 191 ? 15.576 -10.325 7.620 1.00 93.38 191 ASP A CA 1
ATOM 1472 C C . ASP A 1 191 ? 14.857 -9.010 7.301 1.00 93.38 191 ASP A C 1
ATOM 1474 O O . ASP A 1 191 ? 14.606 -8.724 6.131 1.00 93.38 191 ASP A O 1
ATOM 1478 N N . ARG A 1 192 ? 14.624 -8.147 8.300 1.00 93.25 192 ARG A N 1
ATOM 1479 C CA . ARG A 1 192 ? 14.095 -6.791 8.099 1.00 93.25 192 ARG A CA 1
ATOM 1480 C C . ARG A 1 192 ? 14.989 -5.999 7.154 1.00 93.25 192 ARG A C 1
ATOM 1482 O O . ARG A 1 192 ? 14.488 -5.367 6.223 1.00 93.25 192 ARG A O 1
ATOM 1489 N N . GLN A 1 193 ? 16.305 -6.022 7.370 1.00 90.75 193 GLN A N 1
ATOM 1490 C CA . GLN A 1 193 ? 17.239 -5.326 6.487 1.00 90.75 193 GLN A CA 1
ATOM 1491 C C . GLN A 1 193 ? 17.189 -5.898 5.066 1.00 90.75 193 GLN A C 1
ATOM 1493 O O . GLN A 1 193 ? 17.223 -5.132 4.100 1.00 90.75 193 GLN A O 1
ATOM 1498 N N . ARG A 1 194 ? 17.076 -7.224 4.930 1.00 92.25 194 ARG A N 1
ATOM 1499 C CA . ARG A 1 194 ? 16.977 -7.882 3.623 1.00 92.25 194 ARG A CA 1
ATOM 1500 C C . ARG A 1 194 ? 15.721 -7.492 2.862 1.00 92.25 194 ARG A C 1
ATOM 1502 O O . ARG A 1 194 ? 15.837 -7.060 1.718 1.00 92.25 194 ARG A O 1
ATOM 1509 N N . ILE A 1 195 ? 14.569 -7.579 3.521 1.00 93.00 195 ILE A N 1
ATOM 1510 C CA . ILE A 1 195 ? 13.260 -7.212 2.972 1.00 93.00 195 ILE A CA 1
ATOM 1511 C C . ILE A 1 195 ? 13.262 -5.751 2.516 1.00 93.00 195 ILE A C 1
ATOM 1513 O O . ILE A 1 195 ? 12.847 -5.456 1.400 1.00 93.00 195 ILE A O 1
ATOM 1517 N N . ARG A 1 196 ? 13.770 -4.837 3.351 1.00 90.06 196 ARG A N 1
ATOM 1518 C CA . ARG A 1 196 ? 13.691 -3.400 3.062 1.00 90.06 196 ARG A CA 1
ATOM 1519 C C . ARG A 1 196 ? 14.730 -2.873 2.086 1.00 90.06 196 ARG A C 1
ATOM 1521 O O . ARG A 1 196 ? 14.480 -1.852 1.466 1.00 90.06 196 ARG A O 1
ATOM 1528 N N . ARG A 1 197 ? 15.938 -3.444 2.057 1.00 86.12 197 ARG A N 1
ATOM 1529 C CA . ARG A 1 197 ? 17.091 -2.738 1.467 1.00 86.12 197 ARG A CA 1
ATOM 1530 C C . ARG A 1 197 ? 17.974 -3.559 0.554 1.00 86.12 197 ARG A C 1
ATOM 1532 O O . ARG A 1 197 ? 18.768 -2.960 -0.163 1.00 86.12 197 ARG A O 1
ATOM 1539 N N . THR A 1 198 ? 17.936 -4.891 0.615 1.00 87.44 198 THR A N 1
ATOM 1540 C CA . THR A 1 198 ? 18.987 -5.679 -0.053 1.00 87.44 198 THR A CA 1
ATOM 1541 C C . THR A 1 198 ? 18.509 -6.831 -0.918 1.00 87.44 198 THR A C 1
ATOM 1543 O O . THR A 1 198 ? 19.336 -7.375 -1.644 1.00 87.44 198 THR A O 1
ATOM 1546 N N . SER A 1 199 ? 17.228 -7.212 -0.886 1.00 92.69 199 SER A N 1
ATOM 1547 C CA . SER A 1 199 ? 16.738 -8.315 -1.720 1.00 92.69 199 SER A CA 1
ATOM 1548 C C . SER A 1 199 ? 15.259 -8.180 -2.073 1.00 92.69 199 SER A C 1
ATOM 1550 O O . SER A 1 199 ? 14.401 -8.227 -1.191 1.00 92.69 199 SER A O 1
ATOM 1552 N N . LEU A 1 200 ? 14.968 -8.039 -3.370 1.00 93.94 200 LEU A N 1
ATOM 1553 C CA . LEU A 1 200 ? 13.592 -8.018 -3.885 1.00 93.94 200 LEU A CA 1
ATOM 1554 C C . LEU A 1 200 ? 12.927 -9.396 -3.728 1.00 93.94 200 LEU A C 1
ATOM 1556 O O . LEU A 1 200 ? 11.758 -9.484 -3.359 1.00 93.94 200 LEU A O 1
ATOM 1560 N N . ASP A 1 201 ? 13.701 -10.474 -3.887 1.00 94.94 201 ASP A N 1
ATOM 1561 C CA . ASP A 1 201 ? 13.262 -11.849 -3.612 1.00 94.94 201 ASP A CA 1
ATOM 1562 C C . ASP A 1 201 ? 12.845 -12.052 -2.142 1.00 94.94 201 ASP A C 1
ATOM 1564 O O . ASP A 1 201 ? 11.773 -12.589 -1.865 1.00 94.94 201 ASP A O 1
ATOM 1568 N N . ALA A 1 202 ? 13.651 -11.586 -1.179 1.00 95.19 202 ALA A N 1
ATOM 1569 C CA . ALA A 1 202 ? 13.299 -11.697 0.240 1.00 95.19 202 ALA A CA 1
ATOM 1570 C C . ALA A 1 202 ? 12.020 -10.916 0.573 1.00 95.19 202 ALA A C 1
ATOM 1572 O O . ALA A 1 202 ? 11.184 -11.393 1.340 1.00 95.19 202 ALA A O 1
ATOM 1573 N N . ARG A 1 203 ? 11.861 -9.733 -0.027 1.00 95.62 203 ARG A N 1
ATOM 1574 C CA . ARG A 1 203 ? 10.671 -8.895 0.116 1.00 95.62 203 ARG A CA 1
ATOM 1575 C C . ARG A 1 203 ? 9.415 -9.584 -0.402 1.00 95.62 203 ARG A C 1
ATOM 1577 O O . ARG A 1 203 ? 8.428 -9.662 0.328 1.00 95.62 203 ARG A O 1
ATOM 1584 N N . ILE A 1 204 ? 9.437 -10.083 -1.637 1.00 97.69 204 ILE A N 1
ATOM 1585 C CA . ILE A 1 204 ? 8.237 -10.693 -2.211 1.00 97.69 204 ILE A CA 1
ATOM 1586 C C . ILE A 1 204 ? 7.882 -12.004 -1.508 1.00 97.69 204 ILE A C 1
ATOM 1588 O O . ILE A 1 204 ? 6.706 -12.244 -1.258 1.00 97.69 204 ILE A O 1
ATOM 1592 N N . LYS A 1 205 ? 8.874 -12.797 -1.079 1.00 97.81 205 LYS A N 1
ATOM 1593 C CA . LYS A 1 205 ? 8.638 -13.995 -0.256 1.00 97.81 205 LYS A CA 1
ATOM 1594 C C . LYS A 1 205 ? 7.995 -13.657 1.080 1.00 97.81 205 LYS A C 1
ATOM 1596 O O . LYS A 1 205 ? 7.022 -14.297 1.460 1.00 97.81 205 LYS A O 1
ATOM 1601 N N . PHE A 1 206 ? 8.474 -12.614 1.759 1.00 97.94 206 PHE A N 1
ATOM 1602 C CA . PHE A 1 206 ? 7.835 -12.124 2.981 1.00 97.94 206 PHE A CA 1
ATOM 1603 C C . PHE A 1 206 ? 6.357 -11.781 2.741 1.00 97.94 206 PHE A C 1
ATOM 1605 O O . PHE A 1 206 ? 5.496 -12.200 3.515 1.00 97.94 206 PHE A O 1
ATOM 1612 N N . LYS A 1 207 ? 6.044 -11.101 1.631 1.00 98.06 207 LYS A N 1
ATOM 1613 C CA . LYS A 1 207 ? 4.654 -10.792 1.273 1.00 98.06 207 LYS A CA 1
ATOM 1614 C C . LYS A 1 207 ? 3.814 -12.012 0.906 1.00 98.06 207 LYS A C 1
ATOM 1616 O O . LYS A 1 207 ? 2.659 -12.081 1.301 1.00 98.06 207 LYS A O 1
ATOM 1621 N N . GLN A 1 208 ? 4.378 -12.989 0.206 1.00 98.19 208 GLN A N 1
ATOM 1622 C CA . GLN A 1 208 ? 3.679 -14.231 -0.130 1.00 98.19 208 GLN A CA 1
ATOM 1623 C C . GLN A 1 208 ? 3.369 -15.083 1.106 1.00 98.19 208 GLN A C 1
ATOM 1625 O O . GLN A 1 208 ? 2.307 -15.698 1.170 1.00 98.19 208 GLN A O 1
ATOM 1630 N N . GLU A 1 209 ? 4.301 -15.145 2.057 1.00 97.75 209 GLU A N 1
ATOM 1631 C CA . GLU A 1 209 ? 4.259 -16.110 3.157 1.00 97.75 209 GLU A CA 1
ATOM 1632 C C . GLU A 1 209 ? 3.634 -15.552 4.440 1.00 97.75 209 GLU A C 1
ATOM 1634 O O . GLU A 1 209 ? 2.973 -16.302 5.150 1.00 97.75 209 GLU A O 1
ATOM 1639 N N . GLN A 1 210 ? 3.851 -14.269 4.757 1.00 98.06 210 GLN A N 1
ATOM 1640 C CA . GLN A 1 210 ? 3.520 -13.699 6.075 1.00 98.06 210 GLN A CA 1
ATOM 1641 C C . GLN A 1 210 ? 2.528 -12.537 6.008 1.00 98.06 210 GLN A C 1
ATOM 1643 O O . GLN A 1 210 ? 1.770 -12.319 6.949 1.00 98.06 210 GLN A O 1
ATOM 1648 N N . TYR A 1 211 ? 2.509 -11.774 4.915 1.00 98.19 211 TYR A N 1
ATOM 1649 C CA . TYR A 1 211 ? 1.707 -10.551 4.861 1.00 98.19 211 TYR A CA 1
ATOM 1650 C C . TYR A 1 211 ? 0.186 -10.767 4.949 1.00 98.19 211 TYR A C 1
ATOM 1652 O O . TYR A 1 211 ? -0.452 -9.954 5.612 1.00 98.19 211 TYR A O 1
ATOM 1660 N N . PRO A 1 212 ? -0.413 -11.853 4.416 1.00 98.50 212 PRO A N 1
ATOM 1661 C CA . PRO A 1 212 ? -1.820 -12.163 4.673 1.00 98.50 212 PRO A CA 1
ATOM 1662 C C . PRO A 1 212 ? -2.141 -12.309 6.164 1.00 98.50 212 PRO A C 1
ATOM 1664 O O . PRO A 1 212 ? -3.064 -11.667 6.647 1.00 98.50 212 PRO A O 1
ATOM 1667 N N . GLU A 1 213 ? -1.320 -13.055 6.912 1.00 98.50 213 GLU A N 1
ATOM 1668 C CA . GLU A 1 213 ? -1.488 -13.222 8.363 1.00 98.50 213 GLU A CA 1
ATOM 1669 C C . GLU A 1 213 ? -1.315 -11.891 9.112 1.00 98.50 213 GLU A C 1
ATOM 1671 O O . GLU A 1 213 ? -2.032 -11.614 10.071 1.00 98.50 213 GLU A O 1
ATOM 1676 N N . ILE A 1 214 ? -0.400 -11.032 8.651 1.00 98.69 214 ILE A N 1
ATOM 1677 C CA . ILE A 1 214 ? -0.225 -9.680 9.196 1.00 98.69 214 ILE A CA 1
ATOM 1678 C C . ILE A 1 214 ? -1.478 -8.831 8.963 1.00 98.69 214 ILE A C 1
ATOM 1680 O O . ILE A 1 214 ? -1.945 -8.185 9.897 1.00 98.69 214 ILE A O 1
ATOM 1684 N N . ILE A 1 215 ? -2.032 -8.819 7.747 1.00 98.56 215 ILE A N 1
ATOM 1685 C CA . ILE A 1 215 ? -3.248 -8.054 7.440 1.00 98.56 215 ILE A CA 1
ATOM 1686 C C . ILE A 1 215 ? -4.433 -8.565 8.262 1.00 98.56 215 ILE A C 1
ATOM 1688 O O . ILE A 1 215 ? -5.138 -7.745 8.851 1.00 98.56 215 ILE A O 1
ATOM 1692 N N . ASP A 1 216 ? -4.606 -9.882 8.380 1.00 98.50 216 ASP A N 1
ATOM 1693 C CA . ASP A 1 216 ? -5.644 -10.484 9.223 1.00 98.50 216 ASP A CA 1
ATOM 1694 C C . ASP A 1 216 ? -5.494 -10.047 10.688 1.00 98.50 216 ASP A C 1
ATOM 1696 O O . ASP A 1 216 ? -6.455 -9.587 11.301 1.00 98.50 216 ASP A O 1
ATOM 1700 N N . ALA A 1 217 ? -4.273 -10.083 11.234 1.00 98.56 217 ALA A N 1
ATOM 1701 C CA . ALA A 1 217 ? -4.000 -9.648 12.603 1.00 98.56 217 ALA A CA 1
ATOM 1702 C C . ALA A 1 217 ? -4.291 -8.152 12.833 1.00 98.56 217 ALA A C 1
ATOM 1704 O O . ALA A 1 217 ? -4.770 -7.783 13.906 1.00 98.56 217 ALA A O 1
ATOM 1705 N N . ILE A 1 218 ? -4.024 -7.293 11.841 1.00 98.56 218 ILE A N 1
ATOM 1706 C CA . ILE A 1 218 ? -4.353 -5.858 11.898 1.00 98.56 218 ILE A CA 1
ATOM 1707 C C . ILE A 1 218 ? -5.866 -5.622 11.824 1.00 98.56 218 ILE A C 1
ATOM 1709 O O . ILE A 1 218 ? -6.386 -4.725 12.491 1.00 98.56 218 ILE A O 1
ATOM 1713 N N . ILE A 1 219 ? -6.587 -6.421 11.034 1.00 98.38 219 ILE A N 1
ATOM 1714 C CA . ILE A 1 219 ? -8.051 -6.375 10.989 1.00 98.38 219 ILE A CA 1
ATOM 1715 C C . ILE A 1 219 ? -8.638 -6.810 12.333 1.00 98.38 219 ILE A C 1
ATOM 1717 O O . ILE A 1 219 ? -9.489 -6.108 12.878 1.00 98.38 219 ILE A O 1
ATOM 1721 N N . ASP A 1 220 ? -8.130 -7.897 12.911 1.00 98.19 220 ASP A N 1
ATOM 1722 C CA . ASP A 1 220 ? -8.566 -8.412 14.211 1.00 98.19 220 ASP A CA 1
ATOM 1723 C C . ASP A 1 220 ? -8.266 -7.447 15.370 1.00 98.19 220 ASP A C 1
ATOM 1725 O O . ASP A 1 220 ? -9.050 -7.351 16.319 1.00 98.19 220 ASP A O 1
ATOM 1729 N N . SER A 1 221 ? -7.153 -6.704 15.314 1.00 97.75 221 SER A N 1
ATOM 1730 C CA . SER A 1 221 ? -6.848 -5.660 16.301 1.00 97.75 221 SER A CA 1
ATOM 1731 C C . SER A 1 221 ? -7.695 -4.398 16.125 1.00 97.75 221 SER A C 1
ATOM 1733 O O . SER A 1 221 ? -7.744 -3.573 17.040 1.00 97.75 221 SER A O 1
ATOM 1735 N N . GLY A 1 222 ? -8.337 -4.225 14.966 1.00 97.94 222 GLY A N 1
ATOM 1736 C CA . GLY A 1 222 ? -9.147 -3.062 14.602 1.00 97.94 222 GLY A CA 1
ATOM 1737 C C . GLY A 1 222 ? -8.344 -1.796 14.290 1.00 97.94 222 GLY A C 1
ATOM 1738 O O . GLY A 1 222 ? -8.922 -0.810 13.850 1.00 97.94 222 GLY A O 1
ATOM 1739 N N . ASN A 1 223 ? -7.024 -1.790 14.500 1.00 97.75 223 ASN A N 1
ATOM 1740 C CA . ASN A 1 223 ? -6.143 -0.644 14.252 1.00 97.75 223 ASN A CA 1
ATOM 1741 C C . ASN A 1 223 ? -4.662 -1.078 14.234 1.00 97.75 223 ASN A C 1
ATOM 1743 O O . ASN A 1 223 ? -4.325 -2.156 14.730 1.00 97.75 223 ASN A O 1
ATOM 1747 N N . TRP A 1 224 ? -3.764 -0.223 13.733 1.00 97.88 224 TRP A N 1
ATOM 1748 C CA . TRP A 1 224 ? -2.311 -0.412 13.806 1.00 97.88 224 TRP A CA 1
ATOM 1749 C C . TRP A 1 224 ? -1.608 0.741 14.538 1.00 97.88 224 TRP A C 1
ATOM 1751 O O . TRP A 1 224 ? -2.073 1.881 14.547 1.00 97.88 224 TRP A O 1
ATOM 1761 N N . GLN A 1 225 ? -0.453 0.451 15.131 1.00 95.62 225 GLN A N 1
ATOM 1762 C CA . GLN A 1 225 ? 0.428 1.412 15.789 1.00 95.62 225 GLN A CA 1
ATOM 1763 C C . GLN A 1 225 ? 1.668 1.656 14.927 1.00 95.62 225 GLN A C 1
ATOM 1765 O O . GLN A 1 225 ? 2.439 0.741 14.667 1.00 95.62 225 GLN A O 1
ATOM 1770 N N . SER A 1 226 ? 1.861 2.898 14.494 1.00 94.56 226 SER A N 1
ATOM 1771 C CA . SER A 1 226 ? 3.073 3.350 13.801 1.00 94.56 226 SER A CA 1
ATOM 1772 C C . SER A 1 226 ? 3.171 4.869 13.892 1.00 94.56 226 SER A C 1
ATOM 1774 O O . SER A 1 226 ? 2.159 5.556 13.732 1.00 94.56 226 SER A O 1
ATOM 1776 N N . ASP A 1 227 ? 4.381 5.379 14.121 1.00 89.75 227 ASP A N 1
ATOM 1777 C CA . ASP A 1 227 ? 4.704 6.814 14.049 1.00 89.75 227 ASP A CA 1
ATOM 1778 C C . ASP A 1 227 ? 5.065 7.252 12.615 1.00 89.75 227 ASP A C 1
ATOM 1780 O O . ASP A 1 227 ? 5.279 8.436 12.340 1.00 89.75 227 ASP A O 1
ATOM 1784 N N . ILE A 1 228 ? 5.185 6.285 11.703 1.00 90.06 228 ILE A N 1
ATOM 1785 C CA . ILE A 1 228 ? 5.679 6.476 10.343 1.00 90.06 228 ILE A CA 1
ATOM 1786 C C . ILE A 1 228 ? 4.510 6.489 9.353 1.00 90.06 228 ILE A C 1
ATOM 1788 O O . ILE A 1 228 ? 4.363 7.462 8.598 1.00 90.06 228 ILE A O 1
ATOM 1792 N N . ILE A 1 229 ? 3.688 5.430 9.381 1.00 90.81 229 ILE A N 1
ATOM 1793 C CA . ILE A 1 229 ? 2.558 5.206 8.461 1.00 90.81 229 ILE A CA 1
ATOM 1794 C C . ILE A 1 229 ? 1.193 5.496 9.092 1.00 90.81 229 ILE A C 1
ATOM 1796 O O . ILE A 1 229 ? 0.907 5.011 10.213 1.00 90.81 229 ILE A O 1
#

Organism: Haloarcula argentinensis (NCBI:txid43776)

Sequence (229 aa):
MTGIDKTEDDSDNVGSQLSSAYGEYSRVARQSRELDALETAGSFYVAAARIGMAKSIRLPDENRPPDASNANDLFFAQAVREFFLGSLCFRLAECDDRCQRHCEQGVAIMADARDALYNDPAEIGLSHEIIGDFRLVADFDNYQESYSLAADQYATIDNDLGWQMEDGFDDFSLIAIELADSAGLAPKDDDRQRIRRTSLDARIKFKQEQYPEIIDAIIDSGNWQSDII

Foldseek 3Di:
DDDDDDDDDCPVVVLVVLVVLLVVLQVVLVVCQVVLVLLSSLVSLLVSLVSLVVQLDDDPPVPDDPPPDCPSVLSNLSSLLSLLSSLLSCLLVVVLVSNLVSLVVSLVSLVCCLVPPDDQLQSVLLSLLSNLSSCLSNVHPDSLVSLVSSLVSQVVDPAPQVSLPRNNNQSVLVVQQQLCVQLVNHDDPVLSCCLRGNGSNSVSVCCNPPSSVSSVSCSVVSHGDDPPD

pLDDT: mean 89.27, std 13.92, range [46.78, 98.81]

Radius of gyration: 18.88 Å; chains: 1; bounding box: 39×70×44 Å

Secondary structure (DSSP, 8-state):
---------THHHHHHHHHHHHHHHHHHHHHHHHTT-HHHHHHHHHHHHHHHHHHH-PPPGGG--TT--THHHHHHHHHHHHHHHHHHHHHHTT-HHHHHHHHHHHHHHHHHHHHHT--SHHHHHHHHHHHHHHHHHTT-TTHHHHHHHHHHHHTT-S-HHHHTTSHHHHHHHHHHHHHHHHTT-PPPHHHHHIIIII-HHHHHHHHHHTHHHHHHHHHHHSS---S--